Protein AF-A0A9X0A322-F1 (afdb_monomer_lite)

Foldseek 3Di:
DPDPVVVVVVVVVVLLVVLLVVLVVVLVVPDDDDDPVVLVVVLCVLVVLVVDPNSVVVLVVVLVVLCVVDNCRSVSVVSNSVVSVVVCVLVPVPPDLQEWEKEKEWDAADDDPDQTQTAKIKIDGLQDPFIDMFGEFQQVVVVDDPVRVVRVVCCCPPNAVDDHGDDGHHSVCVLVVVQVRVVVVQVVCVVVPVHPDRHQEYEYEYADDSVQVVVVVSPVVHDHNHHYHYDHPVVSPDDQLCVLPVVCPDDNQHSRNRRVSSSVVSND

Structure (mmCIF, N/CA/C/O backbone):
data_AF-A0A9X0A322-F1
#
_entry.id   AF-A0A9X0A322-F1
#
loop_
_atom_site.group_PDB
_atom_site.id
_atom_site.type_symbol
_atom_site.label_atom_id
_atom_site.label_alt_id
_atom_site.label_comp_id
_atom_site.label_asym_id
_atom_site.label_entity_id
_atom_site.label_seq_id
_atom_site.pdbx_PDB_ins_code
_atom_site.Cartn_x
_atom_site.Cartn_y
_atom_site.Cartn_z
_atom_site.occupancy
_atom_site.B_iso_or_equiv
_atom_site.auth_seq_id
_atom_site.auth_comp_id
_atom_site.auth_asym_id
_atom_site.auth_atom_id
_atom_site.pdbx_PDB_model_num
ATOM 1 N N . MET A 1 1 ? -44.682 16.246 -11.065 1.00 41.75 1 MET A N 1
ATOM 2 C CA . MET A 1 1 ? -44.099 15.619 -9.854 1.00 41.75 1 MET A CA 1
ATOM 3 C C . MET A 1 1 ? -42.571 15.735 -9.925 1.00 41.75 1 MET A C 1
ATOM 5 O O . MET A 1 1 ? -42.011 14.979 -10.694 1.00 41.75 1 MET A O 1
ATOM 9 N N . SER A 1 2 ? -41.892 16.688 -9.250 1.00 50.50 2 SER A N 1
ATOM 10 C CA . SER A 1 2 ? -40.399 16.659 -9.128 1.00 50.50 2 SER A CA 1
ATOM 11 C C . SER A 1 2 ? -39.745 17.678 -8.156 1.00 50.50 2 SER A C 1
ATOM 13 O O . SER A 1 2 ? -38.538 17.657 -7.948 1.00 50.50 2 SER A O 1
ATOM 15 N N . THR A 1 3 ? -40.480 18.586 -7.504 1.00 39.56 3 THR A N 1
ATOM 16 C CA . THR A 1 3 ? -39.868 19.614 -6.619 1.00 39.56 3 THR A CA 1
ATOM 17 C C . THR A 1 3 ? -39.919 19.284 -5.122 1.00 39.56 3 THR A C 1
ATOM 19 O O . THR A 1 3 ? -39.072 19.742 -4.360 1.00 39.56 3 THR A O 1
ATOM 22 N N . ARG A 1 4 ? -40.857 18.436 -4.672 1.00 39.88 4 ARG A N 1
ATOM 23 C CA . ARG A 1 4 ? -40.955 18.018 -3.255 1.00 39.88 4 ARG A CA 1
ATOM 24 C C . ARG A 1 4 ? -39.932 16.943 -2.856 1.00 39.88 4 ARG A C 1
ATOM 26 O O . ARG A 1 4 ? -39.448 16.966 -1.728 1.00 39.88 4 ARG A O 1
ATOM 33 N N . GLN A 1 5 ? -39.555 16.046 -3.773 1.00 44.50 5 GLN A N 1
ATOM 34 C CA . GLN A 1 5 ? -38.561 14.991 -3.505 1.00 44.50 5 GLN A CA 1
ATOM 35 C C . GLN A 1 5 ? -37.140 15.557 -3.323 1.00 44.50 5 GLN A C 1
ATOM 37 O O . GLN A 1 5 ? -36.415 15.125 -2.430 1.00 44.50 5 GLN A O 1
ATOM 42 N N . SER A 1 6 ? -36.753 16.583 -4.089 1.00 48.00 6 SER A N 1
ATOM 43 C CA . SER A 1 6 ? -35.424 17.209 -3.992 1.00 48.00 6 SER A CA 1
ATOM 44 C C . SER A 1 6 ? -35.242 18.071 -2.731 1.00 48.00 6 SER A C 1
ATOM 46 O O . SER A 1 6 ? -34.144 18.117 -2.168 1.00 48.00 6 SER A O 1
ATOM 48 N N . ALA A 1 7 ? -36.314 18.695 -2.230 1.00 42.53 7 ALA A N 1
ATOM 49 C CA . ALA A 1 7 ? -36.308 19.448 -0.973 1.00 42.53 7 ALA A CA 1
ATOM 50 C C . ALA A 1 7 ? -36.196 18.535 0.265 1.00 42.53 7 ALA A C 1
ATOM 52 O O . ALA A 1 7 ? -35.428 18.834 1.182 1.00 42.53 7 ALA A O 1
ATOM 53 N N . GLY A 1 8 ? -36.892 17.391 0.267 1.00 41.81 8 GLY A N 1
ATOM 54 C CA . GLY A 1 8 ? -36.815 16.397 1.345 1.00 41.81 8 GLY A CA 1
ATOM 55 C C . GLY A 1 8 ? -35.413 15.804 1.502 1.00 41.81 8 GLY A C 1
ATOM 56 O O . GLY A 1 8 ? -34.874 15.764 2.606 1.00 41.81 8 GLY A O 1
ATOM 57 N N . VAL A 1 9 ? -34.759 15.449 0.389 1.00 48.53 9 VAL A N 1
ATOM 58 C CA . VAL A 1 9 ? -33.381 14.924 0.401 1.00 48.53 9 VAL A CA 1
ATOM 59 C C . VAL A 1 9 ? -32.378 15.971 0.899 1.00 48.53 9 VAL A C 1
ATOM 61 O O . VAL A 1 9 ? -31.463 15.636 1.654 1.00 48.53 9 VAL A O 1
ATOM 64 N N . ARG A 1 10 ? -32.544 17.253 0.533 1.00 49.03 10 ARG A N 1
ATOM 65 C CA . ARG A 1 10 ? -31.696 18.343 1.052 1.00 49.03 10 ARG A CA 1
ATOM 66 C C . ARG A 1 10 ? -31.878 18.547 2.557 1.00 49.03 10 ARG A C 1
ATOM 68 O O . ARG A 1 10 ? -30.871 18.658 3.252 1.00 49.03 10 ARG A O 1
ATOM 75 N N . LYS A 1 11 ? -33.119 18.519 3.057 1.00 54.34 11 LYS A N 1
ATOM 76 C CA . LYS A 1 11 ? -33.434 18.663 4.488 1.00 54.34 11 LYS A CA 1
ATOM 77 C C . LYS A 1 11 ? -32.833 17.527 5.326 1.00 54.34 11 LYS A C 1
ATOM 79 O O . LYS A 1 11 ? -32.147 17.784 6.313 1.00 54.34 11 LYS A O 1
ATOM 84 N N . VAL A 1 12 ? -32.980 16.282 4.868 1.00 59.62 12 VAL A N 1
A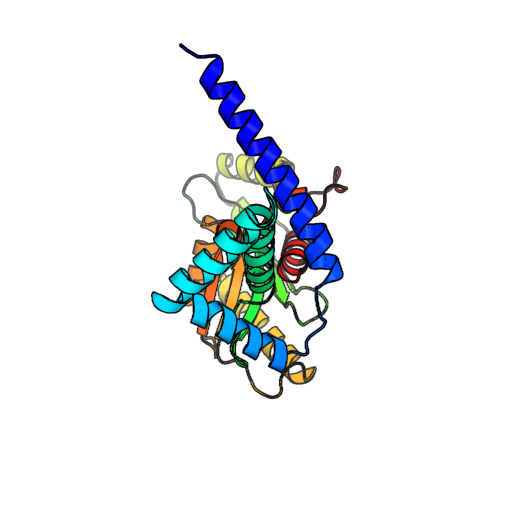TOM 85 C CA . VAL A 1 12 ? -32.385 15.100 5.520 1.00 59.62 12 VAL A CA 1
ATOM 86 C C . VAL A 1 12 ? -30.853 15.176 5.528 1.00 59.62 12 VAL A C 1
ATOM 88 O O . VAL A 1 12 ? -30.216 14.885 6.542 1.00 59.62 12 VAL A O 1
ATOM 91 N N . ARG A 1 13 ? -30.230 15.630 4.429 1.00 56.12 13 ARG A N 1
ATOM 92 C CA . ARG A 1 13 ? -28.769 15.828 4.363 1.00 56.12 13 ARG A CA 1
ATOM 93 C C . ARG A 1 13 ? -28.281 16.923 5.315 1.00 56.12 13 ARG A C 1
ATOM 95 O O . ARG A 1 13 ? -27.246 16.737 5.958 1.00 56.12 13 ARG A O 1
ATOM 102 N N . SER A 1 14 ? -29.001 18.042 5.430 1.00 62.78 14 SER A N 1
ATOM 103 C CA . SER A 1 14 ? -28.652 19.112 6.374 1.00 62.78 14 SER A CA 1
ATOM 104 C C . SER A 1 14 ? -28.819 18.686 7.831 1.00 62.78 14 SER A C 1
ATOM 106 O O . SER A 1 14 ? -27.946 18.985 8.643 1.00 62.78 14 SER A O 1
ATOM 108 N N . GLU A 1 15 ? -29.872 17.927 8.151 1.00 68.00 15 GLU A N 1
ATOM 109 C CA . GLU A 1 15 ? -30.095 17.384 9.496 1.00 68.00 15 GLU A CA 1
ATOM 110 C C . GLU A 1 15 ? -28.995 16.388 9.880 1.00 68.00 15 GLU A C 1
ATOM 112 O O . GLU A 1 15 ? -28.405 16.500 10.953 1.00 68.00 15 GLU A O 1
ATOM 117 N N . ARG A 1 16 ? -28.613 15.477 8.975 1.00 67.88 16 ARG A N 1
ATOM 118 C CA . ARG A 1 16 ? -27.500 14.544 9.217 1.00 67.88 16 ARG A CA 1
ATOM 119 C C . ARG A 1 16 ? -26.178 15.276 9.469 1.00 67.88 16 ARG A C 1
ATOM 121 O O . ARG A 1 16 ? -25.441 14.925 10.387 1.00 67.88 16 ARG A O 1
ATOM 128 N N . LYS A 1 17 ? -25.881 16.322 8.687 1.00 70.69 17 LYS A N 1
ATOM 129 C CA . LYS A 1 17 ? -24.676 17.150 8.877 1.00 70.69 17 LYS A CA 1
ATOM 130 C C . LYS A 1 17 ? -24.699 17.887 10.221 1.00 70.69 17 LYS A C 1
ATOM 132 O O . LYS A 1 17 ? -23.655 18.004 10.861 1.00 70.69 17 LYS A O 1
ATOM 137 N N . TYR A 1 18 ? -25.870 18.359 10.648 1.00 77.19 18 TYR A N 1
ATOM 138 C CA . TYR A 1 18 ? -26.063 19.002 11.945 1.00 77.19 18 TYR A CA 1
ATOM 139 C C . TYR A 1 18 ? -25.769 18.037 13.100 1.00 77.19 18 TYR A C 1
ATOM 141 O O . TYR A 1 18 ? -24.892 18.330 13.914 1.00 77.19 18 TYR A O 1
ATOM 149 N N . TYR A 1 19 ? -26.402 16.861 13.131 1.00 75.94 19 TYR A N 1
ATOM 150 C CA . TYR A 1 19 ? -26.181 15.889 14.208 1.00 75.94 19 TYR A CA 1
ATOM 151 C C . TYR A 1 19 ? -24.749 15.361 14.235 1.00 75.94 19 TYR A C 1
ATOM 153 O O . TYR A 1 19 ? -24.166 15.286 15.310 1.00 75.94 19 TYR A O 1
ATOM 161 N N . LYS A 1 20 ? -24.121 15.134 13.073 1.00 75.00 20 LYS A N 1
ATOM 162 C CA . LYS A 1 20 ? -22.698 14.769 13.003 1.00 75.00 20 LYS A CA 1
ATOM 163 C C . LYS A 1 20 ? -21.790 15.852 13.603 1.00 75.00 20 LYS A C 1
ATOM 165 O O . LYS A 1 20 ? -20.824 15.543 14.293 1.00 75.00 20 LYS A O 1
ATOM 170 N N . LYS A 1 21 ? -22.091 17.138 13.380 1.00 77.19 21 LYS A N 1
ATOM 171 C CA . LYS A 1 21 ? -21.325 18.251 13.970 1.00 77.19 21 LYS A CA 1
ATOM 172 C C . LYS A 1 21 ? -21.483 18.308 15.493 1.00 77.19 21 LYS A C 1
ATOM 174 O O . LYS A 1 21 ? -20.502 18.542 16.194 1.00 77.19 21 LYS A O 1
ATOM 179 N N . ILE A 1 22 ? -22.703 18.116 15.994 1.00 79.81 22 ILE A N 1
ATOM 180 C CA . ILE A 1 22 ? -22.986 18.124 17.435 1.00 79.81 22 ILE A CA 1
ATOM 181 C C . ILE A 1 22 ? -22.364 16.900 18.116 1.00 79.81 22 ILE A C 1
ATOM 183 O O . ILE A 1 22 ? -21.684 17.071 19.124 1.00 79.81 22 ILE A O 1
ATOM 187 N N . ALA A 1 23 ? -22.505 15.710 17.528 1.00 79.56 23 ALA A N 1
ATOM 188 C CA . ALA A 1 23 ? -21.884 14.474 17.998 1.00 79.56 23 ALA A CA 1
ATOM 189 C C . ALA A 1 23 ? -20.367 14.629 18.147 1.00 79.56 23 ALA A C 1
ATOM 191 O O . ALA A 1 23 ? -19.846 14.375 19.223 1.00 79.56 23 ALA A O 1
ATOM 192 N N . ARG A 1 24 ? -19.677 15.193 17.144 1.00 76.31 24 ARG A N 1
ATOM 193 C CA . ARG A 1 24 ? -18.232 15.467 17.228 1.00 76.31 24 ARG A CA 1
ATOM 194 C C . ARG A 1 24 ? -17.861 16.355 18.418 1.00 76.31 24 ARG A C 1
ATOM 196 O O . ARG A 1 24 ? -16.863 16.106 19.076 1.00 76.31 24 ARG A O 1
ATOM 203 N N . LYS A 1 25 ? -18.657 17.390 18.707 1.00 78.12 25 LYS A N 1
ATOM 204 C CA . LYS A 1 25 ? -18.410 18.283 19.852 1.00 78.12 25 LYS A CA 1
ATOM 205 C C . LYS A 1 25 ? -18.576 17.559 21.191 1.00 78.12 25 LYS A C 1
ATOM 207 O O . LYS A 1 25 ? -17.868 17.894 22.134 1.00 78.12 25 LYS A O 1
ATOM 212 N N . TYR A 1 26 ? -19.533 16.637 21.291 1.00 75.06 26 TYR A N 1
ATOM 213 C CA . TYR A 1 26 ? -19.704 15.812 22.488 1.00 75.06 26 TYR A CA 1
ATOM 214 C C . TYR A 1 26 ? -18.577 14.798 22.614 1.00 75.06 26 TYR A C 1
ATOM 216 O O . TYR A 1 26 ? -17.921 14.777 23.645 1.00 75.06 26 TYR A O 1
ATOM 224 N N . TRP A 1 27 ? -18.296 14.074 21.536 1.00 74.94 27 TRP A N 1
ATOM 225 C CA . TRP A 1 27 ? -17.231 13.087 21.464 1.00 74.94 27 TRP A CA 1
ATOM 226 C C . TRP A 1 27 ? -15.869 13.672 21.865 1.00 74.94 27 TRP A C 1
ATOM 228 O O . TRP A 1 27 ? -15.217 13.152 22.756 1.00 74.94 27 TRP A O 1
ATOM 238 N N . GLU A 1 28 ? -15.483 14.838 21.339 1.00 71.31 28 GLU A N 1
ATOM 239 C CA . GLU A 1 28 ? -14.242 15.530 21.733 1.00 71.31 28 GLU A CA 1
ATOM 240 C C . GLU A 1 28 ? -14.166 15.897 23.224 1.00 71.31 28 GLU A C 1
ATOM 242 O O . GLU A 1 28 ? -13.076 16.008 23.780 1.00 71.31 28 GLU A O 1
ATOM 247 N N . LYS A 1 29 ? -15.313 16.105 23.879 1.00 74.50 29 LYS A N 1
ATOM 248 C CA . LYS A 1 29 ? -15.381 16.427 25.311 1.00 74.50 29 LYS A CA 1
ATOM 249 C C . LYS A 1 29 ? -15.387 15.194 26.203 1.00 74.50 29 LYS A C 1
ATOM 251 O O . LYS A 1 29 ? -15.000 15.304 27.360 1.00 74.50 29 LYS A O 1
ATOM 256 N N . THR A 1 30 ? -15.907 14.079 25.701 1.00 68.25 30 THR A N 1
ATOM 257 C CA . THR A 1 30 ? -16.095 12.844 26.467 1.00 68.25 30 THR A CA 1
ATOM 258 C C . THR A 1 30 ? -15.065 11.781 26.129 1.00 68.25 30 THR A C 1
ATOM 260 O O . THR A 1 30 ? -14.996 10.788 26.844 1.00 68.25 30 THR A O 1
ATOM 263 N N . LYS A 1 31 ? -14.264 11.969 25.072 1.00 67.44 31 LYS A N 1
ATOM 264 C CA . LYS A 1 31 ? -13.185 11.049 24.728 1.00 67.44 31 LYS A CA 1
ATOM 265 C C . LYS A 1 31 ? -12.195 10.979 25.882 1.00 67.44 31 LYS A C 1
ATOM 267 O O . LYS A 1 31 ? -11.706 11.993 26.383 1.00 67.44 31 LYS A O 1
ATOM 272 N N . ILE A 1 32 ? -11.909 9.758 26.286 1.00 66.94 32 ILE A N 1
ATOM 273 C CA . ILE A 1 32 ? -10.960 9.432 27.340 1.00 66.94 32 ILE A CA 1
ATOM 274 C C . ILE A 1 32 ? -9.716 8.873 26.661 1.00 66.94 32 ILE A C 1
ATOM 276 O O . ILE A 1 32 ? -9.816 8.146 25.674 1.00 66.94 32 ILE A O 1
ATOM 280 N N . ARG A 1 33 ? -8.534 9.240 27.158 1.00 64.00 33 ARG A N 1
ATOM 281 C CA . ARG A 1 33 ? -7.290 8.604 26.716 1.00 64.00 33 ARG A CA 1
ATOM 282 C C . ARG A 1 33 ? -7.158 7.287 27.464 1.00 64.00 33 ARG A C 1
ATOM 284 O O . ARG A 1 33 ? -6.957 7.306 28.673 1.00 64.00 33 ARG A O 1
ATOM 291 N N . LEU A 1 34 ? -7.295 6.188 26.739 1.00 65.38 34 LEU A N 1
ATOM 292 C CA . LEU A 1 34 ? -7.095 4.839 27.250 1.00 65.38 34 LEU A CA 1
ATOM 293 C C . LEU A 1 34 ? -5.704 4.350 26.858 1.00 65.38 34 LEU A C 1
ATOM 295 O O . LEU A 1 34 ? -5.178 4.741 25.811 1.00 65.38 34 LEU A O 1
ATOM 299 N N . ASN A 1 35 ? -5.105 3.502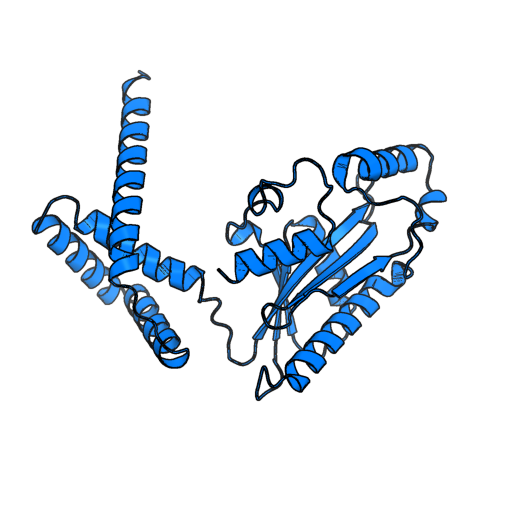 27.692 1.00 65.38 35 ASN A N 1
ATOM 300 C CA . ASN A 1 35 ? -3.929 2.750 27.265 1.00 65.38 35 ASN A CA 1
ATOM 301 C C . ASN A 1 35 ? -4.332 1.620 26.297 1.00 65.38 35 ASN A C 1
ATOM 303 O O . ASN A 1 35 ? -5.513 1.334 26.100 1.00 65.38 35 ASN A O 1
ATOM 307 N N . GLU A 1 36 ? -3.346 0.973 25.674 1.00 57.09 36 GLU A N 1
ATOM 308 C CA . GLU A 1 36 ? -3.587 -0.041 24.640 1.00 57.09 36 GLU A CA 1
ATOM 309 C C . GLU A 1 36 ? -4.471 -1.201 25.130 1.00 57.09 36 GLU A C 1
ATOM 311 O O . GLU A 1 36 ? -5.385 -1.621 24.420 1.00 57.09 36 GLU A O 1
ATOM 316 N N . LYS A 1 37 ? -4.258 -1.668 26.365 1.00 65.19 37 LYS A N 1
ATOM 317 C CA . LYS A 1 37 ? -5.028 -2.767 26.959 1.00 65.19 37 LYS A CA 1
ATOM 318 C C . LYS A 1 37 ? -6.483 -2.367 27.218 1.00 65.19 37 LYS A C 1
ATOM 320 O O . LYS A 1 37 ? -7.398 -3.084 26.828 1.00 65.19 37 LYS A O 1
ATOM 325 N N . GLU A 1 38 ? -6.701 -1.206 27.826 1.00 67.25 38 GLU A N 1
ATOM 326 C CA . GLU A 1 38 ? -8.043 -0.675 28.105 1.00 67.25 38 GLU A CA 1
ATOM 327 C C . GLU A 1 38 ? -8.827 -0.406 26.815 1.00 67.25 38 GLU A C 1
ATOM 329 O O . GLU A 1 38 ? -10.031 -0.652 26.743 1.00 67.25 38 GLU A O 1
ATOM 334 N N . ASN A 1 39 ? -8.142 0.054 25.766 1.00 69.25 39 ASN A N 1
ATOM 335 C CA . ASN A 1 39 ? -8.755 0.294 24.466 1.00 69.25 39 ASN A CA 1
ATOM 336 C C . ASN A 1 39 ? -9.167 -1.016 23.764 1.00 69.25 39 ASN A C 1
ATOM 338 O O . ASN A 1 39 ? -10.222 -1.077 23.126 1.00 69.25 39 ASN A O 1
ATOM 342 N N . GLN A 1 40 ? -8.364 -2.079 23.902 1.00 63.72 40 GLN A N 1
ATOM 343 C CA . GLN A 1 40 ? -8.703 -3.422 23.412 1.00 63.72 40 GLN A CA 1
ATOM 344 C C . GLN A 1 40 ? -9.909 -4.011 24.154 1.00 63.72 40 GLN A C 1
ATOM 346 O O . GLN A 1 40 ? -10.811 -4.561 23.521 1.00 63.72 40 GLN A O 1
ATOM 351 N N . GLU A 1 41 ? -9.961 -3.866 25.479 1.00 71.88 41 GLU A N 1
ATOM 352 C CA . GLU A 1 41 ? -11.098 -4.313 26.291 1.00 71.88 41 GLU A CA 1
ATOM 353 C C . GLU A 1 41 ? -12.384 -3.568 25.910 1.00 71.88 41 GLU A C 1
ATOM 355 O O . GLU A 1 41 ? -13.403 -4.204 25.634 1.00 71.88 41 GLU A O 1
ATOM 360 N N . LEU A 1 42 ? -12.326 -2.237 25.784 1.00 73.19 42 LEU A N 1
ATOM 361 C CA . LEU A 1 42 ? -13.465 -1.427 25.347 1.00 73.19 42 LEU A CA 1
ATOM 362 C C . LEU A 1 42 ? -13.957 -1.835 23.949 1.00 73.19 42 LEU A C 1
ATOM 364 O O . LEU A 1 42 ? -15.156 -1.990 23.728 1.00 73.19 42 LEU A O 1
ATOM 368 N N . SER A 1 43 ? -13.029 -2.083 23.025 1.00 70.12 43 SER A N 1
ATOM 369 C CA . SER A 1 43 ? -13.320 -2.553 21.667 1.00 70.12 43 SER A CA 1
ATOM 370 C C . SER A 1 43 ? -14.070 -3.887 21.635 1.00 70.12 43 SER A C 1
ATOM 372 O O . SER A 1 43 ? -15.026 -4.054 20.874 1.00 70.12 43 SER A O 1
ATOM 374 N N . MET A 1 44 ? -13.652 -4.853 22.458 1.00 74.50 44 MET A N 1
ATOM 375 C CA . MET A 1 44 ? -14.341 -6.143 22.562 1.00 74.50 44 MET A CA 1
ATOM 376 C C . MET A 1 44 ? -15.751 -5.982 23.130 1.00 74.50 44 MET A C 1
ATOM 378 O O . MET A 1 44 ? -16.672 -6.650 22.663 1.00 74.50 44 MET A O 1
ATOM 382 N N . LEU A 1 45 ? -15.930 -5.080 24.098 1.00 78.25 45 LEU A N 1
ATOM 383 C CA . LEU A 1 45 ? -17.233 -4.805 24.697 1.00 78.25 45 LEU A CA 1
ATOM 384 C C . LEU A 1 45 ? -18.206 -4.194 23.683 1.00 78.25 45 LEU A C 1
ATOM 386 O O . LEU A 1 45 ? -19.328 -4.685 23.569 1.00 78.25 45 LEU A O 1
ATOM 390 N N . VAL A 1 46 ? -17.784 -3.19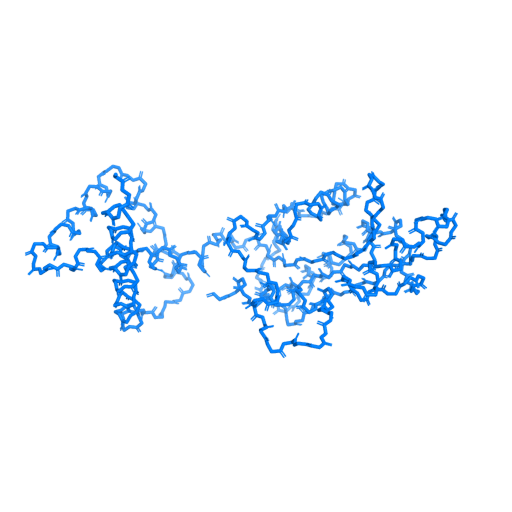2 22.903 1.00 81.19 46 VAL A N 1
ATOM 391 C CA . VAL A 1 46 ? -18.662 -2.570 21.894 1.00 81.19 46 VAL A CA 1
ATOM 392 C C . VAL A 1 46 ? -19.083 -3.579 20.822 1.00 81.19 46 VAL A C 1
ATOM 394 O O . VAL A 1 46 ? -20.274 -3.712 20.531 1.00 81.19 46 VAL A O 1
ATOM 397 N N . ARG A 1 47 ? -18.139 -4.375 20.300 1.00 77.81 47 ARG A N 1
ATOM 398 C CA . ARG A 1 47 ? -18.458 -5.453 19.348 1.00 77.81 47 ARG A CA 1
ATOM 399 C C . ARG A 1 47 ? -19.365 -6.520 19.958 1.00 77.81 47 ARG A C 1
ATOM 401 O O . ARG A 1 47 ? -20.268 -7.009 19.284 1.00 77.81 47 ARG A O 1
ATOM 408 N N . GLY A 1 48 ? -19.137 -6.885 21.220 1.00 80.88 48 GLY A N 1
ATOM 409 C CA . GLY A 1 48 ? -19.944 -7.871 21.939 1.00 80.88 48 GLY A CA 1
ATOM 410 C C . GLY A 1 48 ? -21.405 -7.444 22.089 1.00 80.88 48 GLY A C 1
ATOM 411 O O . GLY A 1 48 ? -22.304 -8.271 21.928 1.00 80.88 48 GLY A O 1
ATOM 412 N N . ILE A 1 49 ? -21.650 -6.149 22.314 1.00 83.31 49 ILE A N 1
ATOM 413 C CA . ILE A 1 49 ? -23.003 -5.583 22.372 1.00 83.31 49 ILE A CA 1
ATOM 414 C C . ILE A 1 49 ? -23.707 -5.766 21.023 1.00 83.31 49 ILE A C 1
ATOM 416 O O . ILE A 1 49 ? -24.816 -6.292 20.974 1.00 83.31 49 ILE A O 1
ATOM 420 N N . GLU A 1 50 ? -23.064 -5.415 19.911 1.00 80.50 50 GLU A N 1
ATOM 421 C CA . GLU A 1 50 ? -23.713 -5.509 18.597 1.00 80.50 50 GLU A CA 1
ATOM 422 C C . GLU A 1 50 ? -23.792 -6.924 18.026 1.00 80.50 50 GLU A C 1
ATOM 424 O O . GLU A 1 50 ? -24.626 -7.178 17.156 1.00 80.50 50 GLU A O 1
ATOM 429 N N . ALA A 1 51 ? -22.963 -7.856 18.500 1.00 81.69 51 ALA A N 1
ATOM 430 C CA . ALA A 1 51 ? -22.969 -9.243 18.042 1.00 81.69 51 ALA A CA 1
ATOM 431 C C . ALA A 1 51 ? -24.218 -10.019 18.494 1.00 81.69 51 ALA A C 1
ATOM 433 O O . ALA A 1 51 ? -24.586 -11.008 17.858 1.00 81.69 51 ALA A O 1
ATOM 434 N N . THR A 1 52 ? -24.893 -9.568 19.553 1.00 86.88 52 THR A N 1
ATOM 435 C CA . THR A 1 52 ? -26.056 -10.252 20.135 1.00 86.88 52 THR A CA 1
ATOM 436 C C . THR A 1 52 ? -27.360 -9.523 19.812 1.00 86.88 52 THR A C 1
ATOM 438 O O . THR A 1 52 ? -27.398 -8.295 19.767 1.00 86.88 52 THR A O 1
ATOM 441 N N . ASP A 1 53 ? -28.449 -10.270 19.602 1.00 89.75 53 ASP A N 1
ATOM 442 C CA . ASP A 1 53 ? -29.788 -9.681 19.432 1.00 89.75 53 ASP A CA 1
ATOM 443 C C . ASP A 1 53 ? -30.177 -8.839 20.651 1.00 89.75 53 ASP A C 1
ATOM 445 O O . ASP A 1 53 ? -30.582 -7.688 20.507 1.00 89.75 53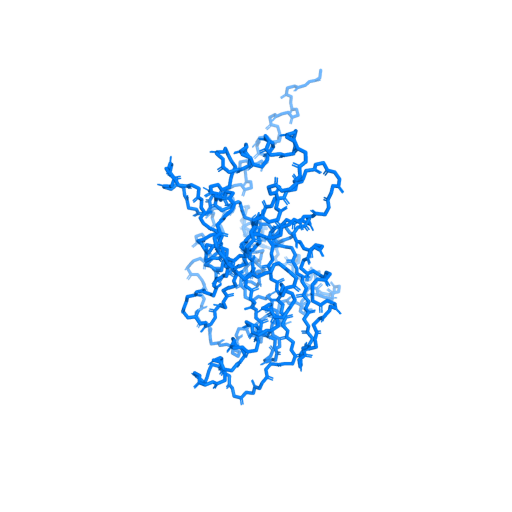 ASP A O 1
ATOM 449 N N . GLN A 1 54 ? -29.935 -9.373 21.851 1.00 91.50 54 GLN A N 1
ATOM 450 C CA . GLN A 1 54 ? -30.197 -8.682 23.110 1.00 91.50 54 GLN A CA 1
ATOM 451 C C . GLN A 1 54 ? -29.425 -7.359 23.218 1.00 91.50 54 GLN A C 1
ATOM 453 O O . GLN A 1 54 ? -30.001 -6.342 23.591 1.00 91.50 54 GLN A O 1
ATOM 458 N N . GLY A 1 55 ? -28.133 -7.339 22.878 1.00 86.75 55 GLY A N 1
ATOM 459 C CA . GLY A 1 55 ? -27.339 -6.115 22.947 1.00 86.75 55 GLY A CA 1
ATOM 460 C C . GLY A 1 55 ? -27.774 -5.064 21.922 1.00 86.75 55 GLY A C 1
ATOM 461 O O . GLY A 1 55 ? -27.817 -3.881 22.257 1.00 86.75 55 GLY A O 1
ATOM 462 N N . ARG A 1 56 ? -28.197 -5.472 20.716 1.00 89.69 56 ARG A N 1
ATOM 463 C CA . ARG A 1 56 ? -28.793 -4.553 19.727 1.00 89.69 56 ARG A CA 1
ATOM 464 C C . ARG A 1 56 ? -30.122 -3.967 20.201 1.00 89.69 56 ARG A C 1
ATOM 466 O O . ARG A 1 56 ? -30.360 -2.777 20.002 1.00 89.69 56 ARG A O 1
ATOM 473 N N . GLU A 1 57 ? -30.971 -4.776 20.829 1.00 92.25 57 GLU A N 1
ATOM 474 C CA . GLU A 1 57 ? -32.249 -4.318 21.382 1.00 92.25 57 GLU A CA 1
ATOM 475 C C . GLU A 1 57 ? -32.055 -3.325 22.532 1.00 92.25 57 GLU A C 1
ATOM 477 O O . GLU A 1 57 ? -32.678 -2.264 22.537 1.00 92.25 57 GLU A O 1
ATOM 482 N N . GLU A 1 58 ? -31.169 -3.629 23.482 1.00 91.31 58 GLU A N 1
ATOM 483 C CA . GLU A 1 58 ? -30.854 -2.724 24.593 1.00 91.31 58 GLU A CA 1
ATOM 484 C C . GLU A 1 58 ? -30.232 -1.413 24.096 1.00 91.31 58 GLU A C 1
ATOM 486 O O . GLU A 1 58 ? -30.599 -0.328 24.552 1.00 91.31 58 GLU A O 1
ATOM 491 N N . LEU A 1 59 ? -29.352 -1.482 23.097 1.00 90.69 59 LEU A N 1
ATOM 492 C CA . LEU A 1 59 ? -28.763 -0.295 22.489 1.00 90.69 59 LEU A CA 1
ATOM 493 C C . LEU A 1 59 ? -29.821 0.591 21.805 1.00 90.69 59 LEU A C 1
ATOM 495 O O . LEU A 1 59 ? -29.798 1.816 21.954 1.00 90.69 59 LEU A O 1
ATOM 499 N N . GLU A 1 60 ? -30.784 -0.002 21.093 1.00 92.06 60 GLU A N 1
ATOM 500 C CA . GLU A 1 60 ? -31.876 0.763 20.482 1.00 92.06 60 GLU A CA 1
ATOM 501 C C . GLU A 1 60 ? -32.785 1.397 21.545 1.00 92.06 60 GLU A C 1
ATOM 503 O O . GLU A 1 60 ? -33.134 2.573 21.406 1.00 92.06 60 GLU A O 1
ATOM 508 N N . LYS A 1 61 ? -33.078 0.698 22.654 1.00 93.69 61 LYS A N 1
ATOM 509 C CA . LYS A 1 61 ? -33.815 1.276 23.795 1.00 93.69 61 LYS A CA 1
ATOM 510 C C . LYS A 1 61 ? -33.117 2.516 24.347 1.00 93.69 61 LYS A C 1
ATOM 512 O O . LYS A 1 61 ? -33.770 3.542 24.528 1.00 93.69 61 LYS A O 1
ATOM 517 N N . VAL A 1 62 ? -31.795 2.474 24.528 1.00 92.00 62 VAL A N 1
ATOM 518 C CA . VAL A 1 62 ? -31.005 3.633 24.986 1.00 92.00 62 VAL A CA 1
ATOM 519 C C . VAL A 1 62 ? -31.155 4.822 24.031 1.00 92.00 62 VAL A C 1
ATOM 521 O O . VAL A 1 62 ? -31.329 5.967 24.466 1.00 92.00 62 VAL A O 1
ATOM 524 N N . PHE A 1 63 ? -31.130 4.586 22.716 1.00 92.12 63 PHE A N 1
ATOM 525 C CA . PHE A 1 63 ? -31.331 5.657 21.740 1.00 92.12 63 PHE A CA 1
ATOM 526 C C . PHE A 1 63 ? -32.754 6.222 21.766 1.00 92.12 63 PHE A C 1
ATOM 528 O O . PHE A 1 63 ? -32.931 7.440 21.655 1.00 92.12 63 PHE A O 1
ATOM 535 N N . GLU A 1 64 ? -33.762 5.367 21.918 1.00 92.25 64 GLU A N 1
ATOM 536 C CA . GLU A 1 64 ? -35.157 5.786 22.037 1.00 92.25 64 GLU A CA 1
ATOM 537 C C . GLU A 1 64 ? -35.417 6.580 23.319 1.00 92.25 64 GLU A C 1
ATOM 539 O O . GLU A 1 64 ? -36.094 7.608 23.278 1.00 92.25 64 GLU A O 1
ATOM 544 N N . GLU A 1 65 ? -34.867 6.150 24.453 1.00 92.38 65 GLU A N 1
ATOM 545 C CA . GLU A 1 65 ? -34.951 6.864 25.729 1.00 92.38 65 GLU A CA 1
ATOM 546 C C . GLU A 1 65 ? -34.291 8.241 25.642 1.00 92.38 65 GLU A C 1
ATOM 548 O O . GLU A 1 65 ? -34.872 9.251 26.054 1.00 92.38 65 GLU A O 1
ATOM 553 N N . ALA A 1 66 ? -33.110 8.315 25.022 1.00 88.56 66 ALA A N 1
ATOM 554 C CA . ALA A 1 66 ? -32.441 9.581 24.769 1.00 88.56 66 ALA A CA 1
ATOM 555 C C . ALA A 1 66 ? -33.312 10.511 23.909 1.00 88.56 66 ALA A C 1
ATOM 557 O O . ALA A 1 66 ? -33.441 11.694 24.239 1.00 88.56 66 ALA A O 1
ATOM 558 N N . GLU A 1 67 ? -33.952 9.994 22.855 1.00 92.94 67 GLU A N 1
ATOM 559 C CA . GLU A 1 67 ? -34.858 10.763 21.995 1.00 92.94 67 GLU A CA 1
ATOM 560 C C . GLU A 1 67 ? -36.116 11.236 22.742 1.00 92.94 67 GLU A C 1
ATOM 562 O O . GLU A 1 67 ? -36.501 12.399 22.598 1.00 92.94 67 GLU A O 1
ATOM 567 N N . LYS A 1 68 ? -36.702 10.382 23.594 1.00 90.50 68 LYS A N 1
ATOM 568 C CA . LYS A 1 68 ? -37.837 10.724 24.472 1.00 90.50 68 LYS A CA 1
ATOM 569 C C . LYS A 1 68 ? -37.469 11.817 25.478 1.00 90.50 68 LYS A C 1
ATOM 571 O O . LYS A 1 68 ? -38.292 12.684 25.756 1.00 90.50 68 LYS A O 1
ATOM 576 N N . SER A 1 69 ? -36.230 11.827 25.983 1.00 89.25 69 SER A N 1
ATOM 577 C CA . SER A 1 69 ? -35.770 12.852 26.933 1.00 89.25 69 SER A CA 1
ATOM 578 C C . SER A 1 69 ? -35.691 14.251 26.311 1.00 89.25 69 SER A C 1
ATOM 580 O O . SER A 1 69 ? -36.005 15.251 26.957 1.00 89.25 69 SER A O 1
ATOM 582 N N . LYS A 1 70 ? -35.225 14.342 25.059 1.00 86.62 70 LYS A N 1
ATOM 583 C CA . LYS A 1 70 ? -35.147 15.583 24.285 1.00 86.62 70 LYS A CA 1
ATOM 584 C C . LYS A 1 70 ? -34.975 15.248 22.810 1.00 86.62 70 LYS A C 1
ATOM 586 O O . LYS A 1 70 ? -34.011 14.577 22.436 1.00 86.62 70 LYS A O 1
ATOM 591 N N . SER A 1 71 ? -35.833 15.829 21.975 1.00 87.94 71 SER A N 1
ATOM 592 C CA . SER A 1 71 ? -35.758 15.641 20.525 1.00 87.94 71 SER A CA 1
ATOM 593 C C . SER A 1 71 ? -34.350 15.909 19.975 1.00 87.94 71 SER A C 1
ATOM 595 O O . SER A 1 71 ? -33.708 16.918 20.289 1.00 87.94 71 SER A O 1
ATOM 597 N N . GLY A 1 72 ? -33.870 14.981 19.150 1.00 82.69 72 GLY A N 1
ATOM 598 C CA . GLY A 1 72 ? -32.563 14.999 18.510 1.00 82.69 72 GLY A CA 1
ATOM 599 C C . GLY A 1 72 ? -31.426 14.388 19.333 1.00 82.69 72 GLY A C 1
ATOM 600 O O . GLY A 1 72 ? -30.328 14.223 18.791 1.00 82.69 72 GLY A O 1
ATOM 601 N N . ARG A 1 73 ? -31.632 14.045 20.612 1.00 85.31 73 ARG A N 1
ATOM 602 C CA . ARG A 1 73 ? -30.588 13.405 21.430 1.00 85.31 73 ARG A CA 1
ATOM 603 C C . ARG A 1 73 ? -30.333 11.962 21.032 1.00 85.31 73 ARG A C 1
ATOM 605 O O . ARG A 1 73 ? -29.165 11.608 20.938 1.00 85.31 73 ARG A O 1
ATOM 612 N N . GLY A 1 74 ? -31.363 11.172 20.732 1.00 86.88 74 GLY A N 1
ATOM 613 C CA . GLY A 1 74 ? -31.181 9.798 20.261 1.00 86.88 74 GLY A CA 1
ATOM 614 C C . GLY A 1 74 ? -30.413 9.772 18.944 1.00 86.88 74 GLY A C 1
ATOM 615 O O . GLY A 1 74 ? -29.452 9.027 18.788 1.00 86.88 74 GLY A O 1
ATOM 616 N N . ARG A 1 75 ? -30.737 10.695 18.027 1.00 85.56 75 ARG A N 1
ATOM 617 C CA . ARG A 1 75 ? -29.979 10.875 16.772 1.00 85.56 75 ARG A CA 1
ATOM 618 C C . ARG A 1 75 ? -28.529 11.301 17.002 1.00 85.56 75 ARG A C 1
ATOM 620 O O . ARG A 1 75 ? -27.640 10.832 16.301 1.00 85.56 75 ARG A O 1
ATOM 627 N N . THR A 1 76 ? -28.290 12.193 17.963 1.00 83.12 76 THR A N 1
ATOM 628 C CA . THR A 1 76 ? -26.929 12.616 18.330 1.00 83.12 76 THR A CA 1
ATOM 629 C C . THR A 1 76 ? -26.151 11.448 18.927 1.00 83.12 76 THR A C 1
ATOM 631 O O . THR A 1 76 ? -25.020 11.219 18.519 1.00 83.12 76 THR A O 1
ATOM 634 N N . LEU A 1 77 ? -26.763 10.689 19.837 1.00 84.38 77 LEU A N 1
ATOM 635 C CA . LEU A 1 77 ? -26.151 9.550 20.511 1.00 84.38 77 LEU A CA 1
ATOM 636 C C . LEU A 1 77 ? -25.845 8.412 19.531 1.00 84.38 77 LEU A C 1
ATOM 638 O O . LEU A 1 77 ? -24.751 7.872 19.580 1.00 84.38 77 LEU A O 1
ATOM 642 N N . LYS A 1 78 ? -26.729 8.144 18.559 1.00 88.00 78 LYS A N 1
ATOM 643 C CA . LYS A 1 78 ? -26.452 7.233 17.433 1.00 88.00 78 LYS A CA 1
ATOM 644 C C . LYS A 1 78 ? -25.223 7.652 16.627 1.00 88.00 78 LYS A C 1
ATOM 646 O O . LYS A 1 78 ? -24.463 6.805 16.177 1.00 88.00 78 LYS A O 1
ATOM 651 N N . GLU A 1 79 ? -25.027 8.950 16.399 1.00 82.62 79 GLU A N 1
ATOM 652 C CA . GLU A 1 79 ? -23.842 9.437 15.682 1.00 82.62 79 GLU A CA 1
ATOM 653 C C . GLU A 1 79 ? -22.585 9.450 16.566 1.00 82.62 79 GLU A C 1
ATOM 655 O O . GLU A 1 79 ? -21.504 9.264 16.024 1.00 82.62 79 GLU A O 1
ATOM 660 N N . VAL A 1 80 ? -22.704 9.626 17.890 1.00 79.50 80 VAL A N 1
ATOM 661 C CA . VAL A 1 80 ? -21.586 9.448 18.839 1.00 79.50 80 VAL A CA 1
ATOM 662 C C . VAL A 1 80 ? -21.177 7.978 18.906 1.00 79.50 80 VAL A C 1
ATOM 664 O O . VAL A 1 80 ? -20.006 7.697 18.712 1.00 79.50 80 VAL A O 1
ATOM 667 N N . TRP A 1 81 ? -22.131 7.053 19.036 1.00 83.50 81 TRP A N 1
ATOM 668 C CA . TRP A 1 81 ? -21.885 5.609 18.988 1.00 83.50 81 TRP A CA 1
ATOM 669 C C . TRP A 1 81 ? -21.159 5.212 17.703 1.00 83.50 81 TRP A C 1
ATOM 671 O O . TRP A 1 81 ? -20.101 4.607 17.753 1.00 83.50 81 TRP A O 1
ATOM 681 N N . LYS A 1 82 ? -21.632 5.679 16.538 1.00 80.81 82 LYS A N 1
ATOM 682 C CA . LYS A 1 82 ? -20.916 5.477 15.267 1.00 80.81 82 LYS A CA 1
ATOM 683 C C . LYS A 1 82 ? -19.531 6.115 15.236 1.00 80.81 82 LYS A C 1
ATOM 685 O O . LYS A 1 82 ? -18.696 5.668 14.468 1.00 80.81 82 LYS A O 1
ATOM 690 N N . MET A 1 83 ? -19.295 7.203 15.969 1.00 72.75 83 MET A N 1
ATOM 691 C CA . MET A 1 83 ? -17.965 7.806 16.078 1.00 72.75 83 MET A CA 1
ATOM 692 C C . MET A 1 83 ? -17.059 7.006 17.001 1.00 72.75 83 MET A C 1
ATOM 694 O O . MET A 1 83 ? -15.881 6.908 16.690 1.00 72.75 83 MET A O 1
ATOM 698 N N . ASP A 1 84 ? -17.579 6.412 18.070 1.00 71.31 84 ASP A N 1
ATOM 699 C CA . ASP A 1 84 ? -16.837 5.451 18.885 1.00 71.31 84 ASP A CA 1
ATOM 700 C C . ASP A 1 84 ? -16.505 4.215 18.041 1.00 71.31 84 ASP A C 1
ATOM 702 O O . ASP A 1 84 ? -15.343 3.843 17.973 1.00 71.31 84 ASP A O 1
ATOM 706 N N . GLN A 1 85 ? -17.436 3.746 17.203 1.00 69.75 85 GLN A N 1
ATOM 707 C CA . GLN A 1 85 ? -17.207 2.709 16.184 1.00 69.75 85 GLN A CA 1
ATOM 708 C C . GLN A 1 85 ? -16.313 3.124 15.002 1.00 69.75 85 GLN A C 1
ATOM 710 O O . GLN A 1 85 ? -15.767 2.295 14.283 1.00 69.75 85 GLN A O 1
ATOM 715 N N . MET A 1 86 ? -16.190 4.416 14.711 1.00 59.72 86 MET A N 1
ATOM 716 C CA . MET A 1 86 ? -15.284 4.914 13.668 1.00 59.72 86 MET A CA 1
ATOM 717 C C . MET A 1 86 ? -13.917 5.273 14.244 1.00 59.72 86 MET A C 1
ATOM 719 O O . MET A 1 86 ? -12.951 5.255 13.499 1.00 59.72 86 MET A O 1
ATOM 723 N N . ASN A 1 87 ? -13.807 5.523 15.548 1.00 53.56 87 ASN A N 1
ATOM 724 C CA . ASN A 1 87 ? -12.535 5.445 16.261 1.00 53.56 87 ASN A CA 1
ATOM 725 C C . ASN A 1 87 ? -12.133 3.995 16.512 1.00 53.56 87 ASN A C 1
ATOM 727 O O . ASN A 1 87 ? -10.948 3.703 16.512 1.00 53.56 87 ASN A O 1
ATOM 731 N N . GLU A 1 88 ? -13.084 3.067 16.588 1.00 45.19 88 GLU A N 1
ATOM 732 C CA . GLU A 1 88 ? -12.818 1.666 16.287 1.00 45.19 88 GLU A CA 1
ATOM 733 C C . GLU A 1 88 ? -12.385 1.516 14.820 1.00 45.19 88 GLU A C 1
ATOM 735 O O . GLU A 1 88 ? -11.503 0.739 14.534 1.00 45.19 88 GLU A O 1
ATOM 740 N N . GLY A 1 89 ? -12.875 2.305 13.868 1.00 38.03 89 GLY A N 1
ATOM 741 C CA . GLY A 1 89 ? -12.327 2.354 12.501 1.00 38.03 89 GLY A CA 1
ATOM 742 C C . GLY A 1 89 ? -10.897 2.912 12.391 1.00 38.03 89 GLY A C 1
ATOM 743 O O . GLY A 1 89 ? -10.157 2.482 11.512 1.00 38.03 89 GLY A O 1
ATOM 744 N N . ASN A 1 90 ? -10.496 3.800 13.306 1.00 38.12 90 ASN A N 1
ATOM 745 C CA . ASN A 1 90 ? -9.143 4.363 13.379 1.00 38.12 90 ASN A CA 1
ATOM 746 C C . ASN A 1 90 ? -8.227 3.602 14.364 1.00 38.12 90 ASN A C 1
ATOM 748 O O . ASN A 1 90 ? -7.044 3.903 14.449 1.00 38.12 90 ASN A O 1
ATOM 752 N N . PHE A 1 91 ? -8.738 2.583 15.073 1.00 39.97 91 PHE A N 1
ATOM 753 C CA . PHE A 1 91 ? -7.955 1.723 15.981 1.00 39.97 91 PHE A CA 1
ATOM 754 C C . PHE A 1 91 ? -8.385 0.235 16.016 1.00 39.97 91 PHE A C 1
ATOM 756 O O . PHE A 1 91 ? -7.986 -0.520 16.900 1.00 39.97 91 PHE A O 1
ATOM 763 N N . GLN A 1 92 ? -9.151 -0.230 15.028 1.00 36.91 92 GLN A N 1
ATOM 764 C CA . GLN A 1 92 ? -9.508 -1.631 14.774 1.00 36.91 92 GLN A CA 1
ATOM 765 C C . GLN A 1 92 ? -9.366 -1.976 13.278 1.00 36.91 92 GLN A C 1
ATOM 767 O O . GLN A 1 92 ? -10.282 -2.474 12.622 1.00 36.91 92 GLN A O 1
ATOM 772 N N . LEU A 1 93 ? -8.131 -1.956 12.787 1.00 38.66 93 LEU A N 1
ATOM 773 C CA . LEU A 1 93 ? -7.595 -3.288 12.550 1.00 38.66 93 LEU A CA 1
ATOM 774 C C . LEU A 1 93 ? -7.283 -3.832 13.931 1.00 38.66 93 LEU A C 1
ATOM 776 O O . LEU A 1 93 ? -6.414 -3.305 14.618 1.00 38.66 93 LEU A O 1
ATOM 780 N N . THR A 1 94 ? -8.009 -4.858 14.361 1.00 36.75 94 THR A N 1
ATOM 781 C CA . THR A 1 94 ? -7.546 -5.722 15.445 1.00 36.75 94 THR A CA 1
ATOM 782 C C . THR A 1 94 ? -6.299 -6.419 14.899 1.00 36.75 94 THR A C 1
ATOM 784 O O . THR A 1 94 ? -6.344 -7.542 14.409 1.00 36.75 94 THR A O 1
ATOM 787 N N . MET A 1 95 ? -5.194 -5.674 14.863 1.00 39.28 95 MET A N 1
ATOM 788 C CA . MET A 1 95 ? -3.850 -6.191 14.791 1.00 39.28 95 MET A CA 1
ATOM 789 C C . MET A 1 95 ? -3.765 -7.111 15.989 1.00 39.28 95 MET A C 1
ATOM 791 O O . MET A 1 95 ? -3.777 -6.660 17.133 1.00 39.28 95 MET A O 1
ATOM 795 N N . THR A 1 96 ? -3.721 -8.414 15.749 1.00 42.44 96 THR A N 1
ATOM 796 C CA . THR A 1 96 ? -3.138 -9.275 16.766 1.00 42.44 96 THR A CA 1
ATOM 797 C C . THR A 1 96 ? -1.749 -8.702 17.078 1.00 42.44 96 THR A C 1
ATOM 799 O O . THR A 1 96 ? -1.116 -8.072 16.217 1.00 42.44 96 THR A O 1
ATOM 802 N N . SER A 1 97 ? -1.230 -8.937 18.282 1.00 52.53 97 SER A N 1
ATOM 803 C CA . SER A 1 97 ? 0.154 -8.594 18.652 1.00 52.53 97 SER A CA 1
ATOM 804 C C . SER A 1 97 ? 1.215 -9.141 17.674 1.00 52.53 97 SER A C 1
ATOM 806 O O . SER A 1 97 ? 2.387 -8.797 17.796 1.00 52.53 97 SER A O 1
ATOM 808 N N . ASN A 1 98 ? 0.803 -9.916 16.658 1.00 71.25 98 ASN A N 1
ATOM 809 C CA . ASN A 1 98 ? 1.601 -10.556 15.623 1.00 71.25 98 ASN A CA 1
ATOM 810 C C . ASN A 1 98 ? 1.322 -10.128 14.166 1.00 71.25 98 ASN A C 1
ATOM 812 O O . ASN A 1 98 ? 1.859 -10.766 13.261 1.00 71.25 98 ASN A O 1
ATOM 816 N N . THR A 1 99 ? 0.568 -9.057 13.889 1.00 81.50 99 THR A N 1
ATOM 817 C CA . THR A 1 99 ? 0.416 -8.546 12.504 1.00 81.50 99 THR A CA 1
ATOM 818 C C . THR A 1 99 ? 1.110 -7.201 12.297 1.00 81.50 99 THR A C 1
ATOM 820 O O . THR A 1 99 ? 0.894 -6.296 13.093 1.00 81.50 99 THR A O 1
ATOM 823 N N . LEU A 1 100 ? 1.924 -7.049 11.250 1.00 84.94 100 LEU A N 1
ATOM 824 C CA . LEU A 1 100 ? 2.544 -5.777 10.846 1.00 84.94 100 LEU A CA 1
ATOM 825 C C . LEU A 1 100 ? 1.759 -5.130 9.694 1.00 84.94 100 LEU A C 1
ATOM 827 O O . LEU A 1 100 ? 1.321 -5.831 8.782 1.00 84.94 100 LEU A O 1
ATOM 831 N N . VAL A 1 101 ? 1.596 -3.806 9.711 1.00 88.31 101 VAL A N 1
ATOM 832 C CA . VAL A 1 101 ? 0.922 -3.060 8.640 1.00 88.31 101 VAL A CA 1
ATOM 833 C C . VAL A 1 101 ? 1.950 -2.299 7.834 1.00 88.31 101 VAL A C 1
ATOM 835 O O . VAL A 1 101 ? 2.726 -1.539 8.396 1.00 88.31 101 VAL A O 1
ATOM 838 N N . LEU A 1 102 ? 1.916 -2.452 6.513 1.00 92.44 102 LEU A N 1
ATOM 839 C CA . LEU A 1 102 ? 2.710 -1.622 5.618 1.00 92.44 102 LEU A CA 1
ATOM 840 C C . LEU A 1 102 ? 1.792 -0.949 4.606 1.00 92.44 102 LEU A C 1
ATOM 842 O O . LEU A 1 102 ? 0.878 -1.572 4.065 1.00 92.44 102 LEU A O 1
ATOM 846 N N . MET A 1 103 ? 2.061 0.315 4.316 1.00 94.12 103 MET A N 1
ATOM 847 C CA . MET A 1 103 ? 1.526 0.980 3.138 1.00 94.12 103 MET A CA 1
ATOM 848 C C . MET A 1 103 ? 2.459 0.728 1.968 1.00 94.12 103 MET A C 1
ATOM 850 O O . MET A 1 103 ? 3.672 0.825 2.116 1.00 94.12 103 MET A O 1
ATOM 854 N N . ALA A 1 104 ? 1.896 0.448 0.804 1.00 95.00 104 ALA A N 1
ATOM 855 C CA . ALA A 1 104 ? 2.627 0.305 -0.438 1.00 95.00 104 ALA A CA 1
ATOM 856 C C . ALA A 1 104 ? 2.045 1.239 -1.506 1.00 95.00 104 ALA A C 1
ATOM 858 O O . ALA A 1 104 ? 0.836 1.479 -1.546 1.00 95.00 104 ALA A O 1
ATOM 859 N N . ASP A 1 105 ? 2.895 1.715 -2.413 1.00 93.38 105 ASP A N 1
ATOM 860 C CA . ASP A 1 105 ? 2.481 2.225 -3.721 1.00 93.38 105 ASP A CA 1
ATOM 861 C C . ASP A 1 105 ? 3.418 1.703 -4.812 1.00 93.38 105 ASP A C 1
ATOM 863 O O . ASP A 1 105 ? 4.615 1.494 -4.601 1.00 93.38 105 ASP A O 1
ATOM 867 N N . ILE A 1 106 ? 2.848 1.491 -5.995 1.00 92.38 106 ILE A N 1
ATOM 868 C CA . ILE A 1 106 ? 3.579 1.087 -7.196 1.00 92.38 106 ILE A CA 1
ATOM 869 C C . ILE A 1 106 ? 3.245 2.084 -8.288 1.00 92.38 106 ILE A C 1
ATOM 871 O O . ILE A 1 106 ? 2.084 2.455 -8.472 1.00 92.38 106 ILE A O 1
ATOM 875 N N . ASP A 1 107 ? 4.250 2.509 -9.031 1.00 90.06 107 ASP A N 1
ATOM 876 C CA . ASP A 1 107 ? 4.062 3.381 -10.183 1.00 90.06 107 ASP A CA 1
ATOM 877 C C . ASP A 1 107 ? 4.855 2.853 -11.375 1.00 90.06 107 ASP A C 1
ATOM 879 O O . ASP A 1 107 ? 5.833 2.125 -11.187 1.00 90.06 107 ASP A O 1
ATOM 883 N N . GLY A 1 108 ? 4.407 3.128 -12.597 1.00 89.50 108 GLY A N 1
ATOM 884 C CA . GLY A 1 108 ? 4.901 2.416 -13.774 1.00 89.50 108 GLY A CA 1
ATOM 885 C C . GLY A 1 108 ? 4.138 2.702 -15.058 1.00 89.50 108 GLY A C 1
ATOM 886 O O . GLY A 1 108 ? 3.426 3.695 -15.169 1.00 89.50 108 GLY A O 1
ATOM 887 N N . PHE A 1 109 ? 4.321 1.819 -16.036 1.00 87.88 109 PHE A N 1
ATOM 888 C CA . PHE A 1 109 ? 3.852 2.010 -17.405 1.00 87.88 109 PHE A CA 1
ATOM 889 C C . PHE A 1 109 ? 2.962 0.853 -17.851 1.00 87.88 109 PHE A C 1
ATOM 891 O O . PHE A 1 109 ? 3.217 -0.306 -17.524 1.00 87.88 109 PHE A O 1
ATOM 898 N N . GLN A 1 110 ? 1.933 1.160 -18.639 1.00 86.62 110 GLN A N 1
ATOM 899 C CA . GLN A 1 110 ? 1.077 0.151 -19.263 1.00 86.62 110 GLN A CA 1
ATOM 900 C C . GLN A 1 110 ? 0.549 0.661 -20.604 1.00 86.62 110 GLN A C 1
ATOM 902 O O . GLN A 1 110 ? 0.025 1.773 -20.678 1.00 86.62 110 GLN A O 1
ATOM 907 N N . HIS A 1 111 ? 0.654 -0.152 -21.654 1.00 85.88 111 HIS A N 1
ATOM 908 C CA . HIS A 1 111 ? 0.087 0.151 -22.964 1.00 85.88 111 HIS A CA 1
ATOM 909 C C . HIS A 1 111 ? -1.049 -0.824 -23.302 1.00 85.88 111 HIS A C 1
ATOM 911 O O . HIS A 1 111 ? -0.824 -2.005 -23.564 1.00 85.88 111 HIS A O 1
ATOM 917 N N . GLY A 1 112 ? -2.289 -0.328 -23.321 1.00 85.38 112 GLY A N 1
ATOM 918 C CA . GLY A 1 112 ? -3.463 -1.143 -23.643 1.00 85.38 112 GLY A CA 1
ATOM 919 C C . GLY A 1 112 ? -3.631 -2.322 -22.681 1.00 85.38 112 GLY A C 1
ATOM 920 O O . GLY A 1 112 ? -3.803 -2.117 -21.485 1.00 85.38 112 GLY A O 1
ATOM 921 N N . GLN A 1 113 ? -3.597 -3.543 -23.221 1.00 84.25 113 GLN A N 1
ATOM 922 C CA . GLN A 1 113 ? -3.728 -4.796 -22.462 1.00 84.25 113 GLN A CA 1
ATOM 923 C C . GLN A 1 113 ? -2.375 -5.448 -22.126 1.00 84.25 113 GLN A C 1
ATOM 925 O O . GLN A 1 113 ? -2.349 -6.566 -21.618 1.00 84.25 113 GLN A O 1
ATOM 930 N N . GLU A 1 114 ? -1.246 -4.796 -22.431 1.00 84.69 114 GLU A N 1
ATOM 931 C CA . GLU A 1 114 ? 0.065 -5.325 -22.045 1.00 84.69 114 GLU A CA 1
ATOM 932 C C . GLU A 1 114 ? 0.209 -5.387 -20.510 1.00 84.69 114 GLU A C 1
ATOM 934 O O . GLU A 1 114 ? -0.441 -4.611 -19.793 1.00 84.69 114 GLU A O 1
ATOM 939 N N . PRO A 1 115 ? 1.071 -6.284 -19.990 1.00 84.25 115 PRO A N 1
ATOM 940 C CA . PRO A 1 115 ? 1.393 -6.319 -18.571 1.00 84.25 115 PRO A CA 1
ATOM 941 C C . PRO A 1 115 ? 1.908 -4.968 -18.071 1.00 84.25 115 PRO A C 1
ATOM 943 O O . PRO A 1 115 ? 2.671 -4.274 -18.750 1.00 84.25 115 PRO A O 1
ATOM 946 N N . PHE A 1 116 ? 1.506 -4.606 -16.857 1.00 88.44 116 PHE A N 1
ATOM 947 C CA . PHE A 1 116 ? 2.013 -3.417 -16.188 1.00 88.44 116 PHE A CA 1
ATOM 948 C C . PHE A 1 116 ? 3.510 -3.577 -15.898 1.00 88.44 116 PHE A C 1
ATOM 950 O O . PHE A 1 116 ? 3.933 -4.544 -15.267 1.00 88.44 116 PHE A O 1
ATOM 957 N N . THR A 1 117 ? 4.313 -2.614 -16.343 1.00 89.38 117 THR A N 1
ATOM 958 C CA . THR A 1 117 ? 5.757 -2.581 -16.094 1.00 89.38 117 THR A CA 1
ATOM 959 C C . THR A 1 117 ? 6.040 -1.665 -14.903 1.00 89.38 117 THR A C 1
ATOM 961 O O . THR A 1 117 ? 5.885 -0.444 -15.038 1.00 89.38 117 THR A O 1
ATOM 964 N N . PRO A 1 118 ? 6.453 -2.201 -13.738 1.00 91.19 118 PRO A N 1
ATOM 965 C CA . PRO A 1 118 ? 6.746 -1.380 -12.575 1.00 91.19 118 PRO A CA 1
ATOM 966 C C . PRO A 1 118 ? 7.980 -0.515 -12.827 1.00 91.19 118 PRO A C 1
ATOM 968 O O . PRO A 1 118 ? 8.996 -0.971 -13.349 1.00 91.19 118 PRO A O 1
ATOM 971 N N . LYS A 1 119 ? 7.888 0.751 -12.426 1.00 91.25 119 LYS A N 1
ATOM 972 C CA . LYS A 1 119 ? 8.990 1.714 -12.441 1.00 91.25 119 LYS A CA 1
ATOM 973 C C . LYS A 1 119 ? 9.455 2.072 -11.042 1.00 91.25 119 LYS A C 1
ATOM 975 O O . LYS A 1 119 ? 10.641 2.298 -10.831 1.00 91.25 119 LYS A O 1
ATOM 980 N N . CYS A 1 120 ? 8.528 2.145 -10.100 1.00 91.88 120 CYS A N 1
ATOM 981 C CA . CYS A 1 120 ? 8.829 2.481 -8.726 1.00 91.88 120 CYS A CA 1
ATOM 982 C C . CYS A 1 120 ? 7.990 1.631 -7.779 1.00 91.88 120 CYS A C 1
ATOM 984 O O . CYS A 1 120 ? 6.805 1.413 -8.027 1.00 91.88 120 CYS A O 1
ATOM 986 N N . LEU A 1 121 ? 8.619 1.185 -6.698 1.00 94.69 121 LEU A N 1
ATOM 987 C CA . LEU A 1 121 ? 7.976 0.572 -5.545 1.00 94.69 121 LEU A CA 1
ATOM 988 C C . LEU A 1 121 ? 8.304 1.434 -4.333 1.00 94.69 121 LEU A C 1
ATOM 990 O O . LEU A 1 121 ? 9.469 1.773 -4.139 1.00 94.69 121 LEU A O 1
ATOM 994 N N . ALA A 1 122 ? 7.306 1.758 -3.522 1.00 93.88 122 ALA A N 1
ATOM 995 C CA . ALA A 1 122 ? 7.523 2.360 -2.218 1.00 93.88 122 ALA A CA 1
ATOM 996 C C . ALA A 1 122 ? 6.750 1.597 -1.144 1.00 93.88 122 ALA A C 1
ATOM 998 O O . ALA A 1 122 ? 5.618 1.178 -1.383 1.00 93.88 122 ALA A O 1
ATOM 999 N N . LEU A 1 123 ? 7.376 1.415 0.019 1.00 94.69 123 LEU A N 1
ATOM 1000 C CA . LEU A 1 123 ? 6.767 0.851 1.218 1.00 94.69 123 LEU A CA 1
ATOM 1001 C C . LEU A 1 123 ? 7.010 1.788 2.405 1.00 94.69 123 LEU A C 1
ATOM 1003 O O . LEU A 1 123 ? 8.129 2.257 2.604 1.00 94.69 123 LEU A O 1
ATOM 1007 N N . ALA A 1 124 ? 5.982 2.025 3.211 1.00 90.44 124 ALA A N 1
ATOM 1008 C CA . ALA A 1 124 ? 6.079 2.696 4.503 1.00 90.44 124 ALA A CA 1
ATOM 1009 C C . ALA A 1 124 ? 5.532 1.775 5.592 1.00 90.44 124 ALA A C 1
ATOM 1011 O O . ALA A 1 124 ? 4.514 1.110 5.397 1.00 90.44 124 ALA A O 1
ATOM 1012 N N . CYS A 1 125 ? 6.199 1.754 6.737 1.00 83.94 125 CYS A N 1
ATOM 1013 C CA . CYS A 1 125 ? 5.719 1.081 7.935 1.00 83.94 125 CYS A CA 1
ATOM 1014 C C . CYS A 1 125 ? 5.096 2.135 8.851 1.00 83.94 125 CYS A C 1
ATOM 1016 O O . CYS A 1 125 ? 5.667 3.204 9.025 1.00 83.94 125 CYS A O 1
ATOM 1018 N N . ASP A 1 126 ? 3.949 1.843 9.461 1.00 71.62 126 ASP A N 1
ATOM 1019 C CA . ASP A 1 126 ? 3.307 2.748 10.427 1.00 71.62 126 ASP A CA 1
ATOM 1020 C C . ASP A 1 126 ? 4.160 2.979 11.687 1.00 71.62 126 ASP A C 1
ATOM 1022 O O . ASP A 1 126 ? 3.939 3.939 12.423 1.00 71.62 126 ASP A O 1
ATOM 1026 N N . ARG A 1 127 ? 5.142 2.103 11.935 1.00 70.25 127 ARG A N 1
ATOM 1027 C CA . ARG A 1 127 ? 5.973 2.104 13.148 1.00 70.25 127 ARG A CA 1
ATOM 1028 C C . ARG A 1 127 ? 7.433 2.494 12.941 1.00 70.25 127 ARG A C 1
ATOM 1030 O O . ARG A 1 127 ? 8.154 2.600 13.928 1.00 70.25 127 ARG A O 1
ATOM 1037 N N . ILE A 1 128 ? 7.873 2.658 11.696 1.00 70.19 128 ILE A N 1
ATOM 1038 C CA . ILE A 1 128 ? 9.234 3.098 11.367 1.00 70.19 128 ILE A CA 1
ATOM 1039 C C . ILE A 1 128 ? 9.116 4.470 10.718 1.00 70.19 128 ILE A C 1
ATOM 1041 O O . ILE A 1 128 ? 8.277 4.680 9.843 1.00 70.19 128 ILE A O 1
ATOM 1045 N N . GLU A 1 129 ? 9.946 5.414 11.149 1.00 70.00 129 GLU A N 1
ATOM 1046 C CA . GLU A 1 129 ? 9.968 6.736 10.538 1.00 70.00 129 GLU A CA 1
ATOM 1047 C C . GLU A 1 129 ? 10.575 6.652 9.130 1.00 70.00 129 GLU A C 1
ATOM 1049 O O . GLU A 1 129 ? 11.748 6.330 8.957 1.00 70.00 129 GLU A O 1
ATOM 1054 N N . GLY A 1 130 ? 9.766 6.957 8.113 1.00 71.50 130 GLY A N 1
ATOM 1055 C CA . GLY A 1 130 ? 10.202 7.034 6.719 1.00 71.50 130 GLY A CA 1
ATOM 1056 C C . GLY A 1 130 ? 9.591 5.971 5.805 1.00 71.50 130 GLY A C 1
ATOM 1057 O O . GLY A 1 130 ? 8.634 5.275 6.143 1.00 71.50 130 GLY A O 1
ATOM 1058 N N . SER A 1 131 ? 10.128 5.888 4.589 1.00 83.88 131 SER A N 1
ATOM 1059 C CA . SER A 1 131 ? 9.732 4.892 3.592 1.00 83.88 131 SER A CA 1
ATOM 1060 C C . SER A 1 131 ? 10.913 4.396 2.783 1.00 83.88 131 SER A C 1
ATOM 1062 O O . SER A 1 131 ? 11.831 5.148 2.451 1.00 83.88 131 SER A O 1
ATOM 1064 N N . TYR A 1 132 ? 10.822 3.131 2.399 1.00 89.75 132 TYR A N 1
ATOM 1065 C CA . TYR A 1 132 ? 11.721 2.475 1.467 1.00 89.75 132 TYR A CA 1
ATOM 1066 C C . TYR A 1 132 ? 11.186 2.720 0.068 1.00 89.75 132 TYR A C 1
ATOM 1068 O O . TYR A 1 132 ? 9.986 2.575 -0.173 1.00 89.75 132 TYR A O 1
ATOM 1076 N N . SER A 1 133 ? 12.057 3.094 -0.862 1.00 92.19 133 SER A N 1
ATOM 1077 C CA . SER A 1 133 ? 11.661 3.264 -2.253 1.00 92.19 133 SER A CA 1
ATOM 1078 C C . SER A 1 133 ? 12.736 2.765 -3.200 1.00 92.19 133 SER A C 1
ATOM 1080 O O . SER A 1 133 ? 13.929 2.916 -2.946 1.00 92.19 133 SER A O 1
ATOM 1082 N N . TRP A 1 134 ? 12.288 2.171 -4.299 1.00 93.69 134 TRP A N 1
ATOM 1083 C CA . TRP A 1 134 ? 13.140 1.550 -5.299 1.00 93.69 134 TRP A CA 1
ATOM 1084 C C . TRP A 1 134 ? 12.719 2.001 -6.687 1.00 93.69 134 TRP A C 1
ATOM 1086 O O . TRP A 1 134 ? 11.524 2.119 -6.972 1.00 93.69 134 TRP A O 1
ATOM 1096 N N . LEU A 1 135 ? 13.705 2.233 -7.553 1.00 92.50 135 LEU A N 1
ATOM 1097 C CA . LEU A 1 135 ? 13.504 2.510 -8.971 1.00 92.50 135 LEU A CA 1
ATOM 1098 C C . LEU A 1 135 ? 13.949 1.308 -9.798 1.00 92.50 135 LEU A C 1
ATOM 1100 O O . LEU A 1 135 ? 15.018 0.740 -9.569 1.00 92.50 135 LEU A O 1
ATOM 1104 N N . PHE A 1 136 ? 13.139 0.962 -10.790 1.00 92.69 136 PHE A N 1
ATOM 1105 C CA . PHE A 1 136 ? 13.402 -0.136 -11.708 1.00 92.69 136 PHE A CA 1
ATOM 1106 C C . PHE A 1 136 ? 13.808 0.380 -13.085 1.00 92.69 136 PHE A C 1
ATOM 1108 O O . PHE A 1 136 ? 13.324 1.416 -13.544 1.00 92.69 136 PHE A O 1
ATOM 1115 N N . ASP A 1 137 ? 14.708 -0.330 -13.752 1.00 91.62 137 ASP A N 1
ATOM 1116 C CA . ASP A 1 137 ? 15.164 0.015 -15.091 1.00 91.62 137 ASP A CA 1
ATOM 1117 C C . ASP A 1 137 ? 14.056 -0.218 -16.128 1.00 91.62 137 ASP A C 1
ATOM 1119 O O . ASP A 1 137 ? 13.463 -1.294 -16.226 1.00 91.62 137 ASP A O 1
ATOM 1123 N N . THR A 1 138 ? 13.806 0.804 -16.943 1.00 89.88 138 THR A N 1
ATOM 1124 C CA . THR A 1 138 ? 12.831 0.770 -18.040 1.00 89.88 138 THR A CA 1
ATOM 1125 C C . THR A 1 138 ? 13.458 0.977 -19.416 1.00 89.88 138 THR A C 1
ATOM 1127 O O . THR A 1 138 ? 12.744 1.251 -20.378 1.00 89.88 138 THR A O 1
ATOM 1130 N N . SER A 1 139 ? 14.776 0.810 -19.544 1.00 89.44 139 SER A N 1
ATOM 1131 C CA . SER A 1 139 ? 15.509 0.856 -20.817 1.00 89.44 139 SER A CA 1
ATOM 1132 C C . SER A 1 139 ? 14.930 -0.102 -21.866 1.00 89.44 139 SER A C 1
ATOM 1134 O O . SER A 1 139 ? 14.780 0.258 -23.032 1.00 89.44 139 SER A O 1
ATOM 1136 N N . HIS A 1 140 ? 14.492 -1.289 -21.441 1.00 88.00 140 HIS A N 1
ATOM 1137 C CA . HIS A 1 140 ? 13.867 -2.291 -22.306 1.00 88.00 140 HIS A CA 1
ATOM 1138 C C . HIS A 1 140 ? 12.580 -1.798 -22.998 1.00 88.00 140 HIS A C 1
ATOM 1140 O O . HIS A 1 140 ? 12.209 -2.328 -24.046 1.00 88.00 140 HIS A O 1
ATOM 1146 N N . LEU A 1 141 ? 11.905 -0.769 -22.463 1.00 89.62 141 LEU A N 1
ATOM 1147 C CA . LEU A 1 141 ? 10.726 -0.180 -23.104 1.00 89.62 141 LEU A CA 1
ATOM 1148 C C . LEU A 1 141 ? 11.071 0.533 -24.416 1.00 89.62 141 LEU A C 1
ATOM 1150 O O . LEU A 1 141 ? 10.201 0.638 -25.272 1.00 89.62 141 LEU A O 1
ATOM 1154 N N . LEU A 1 142 ? 12.320 0.965 -24.618 1.00 88.12 142 LEU A N 1
ATOM 1155 C CA . LEU A 1 142 ? 12.763 1.597 -25.866 1.00 88.12 142 LEU A CA 1
ATOM 1156 C C . LEU A 1 142 ? 12.738 0.673 -27.076 1.00 88.12 142 LEU A C 1
ATOM 1158 O O . LEU A 1 142 ? 12.635 1.146 -28.202 1.00 88.12 142 LEU A O 1
ATOM 1162 N N . GLY A 1 143 ? 12.856 -0.636 -26.847 1.00 88.81 143 GLY A N 1
ATOM 1163 C CA . GLY A 1 143 ? 12.776 -1.631 -27.912 1.00 88.81 143 GLY A CA 1
ATOM 1164 C C . GLY A 1 143 ? 11.349 -1.852 -28.424 1.00 88.81 143 GLY A C 1
ATOM 1165 O O . GLY A 1 143 ? 11.154 -2.637 -29.348 1.00 88.81 143 GLY A O 1
ATOM 1166 N N . ARG A 1 144 ? 10.339 -1.210 -27.817 1.00 89.62 144 ARG A N 1
ATOM 1167 C CA . ARG A 1 144 ? 8.927 -1.343 -28.203 1.00 89.62 144 ARG A CA 1
ATOM 1168 C C . ARG A 1 144 ? 8.599 -0.498 -29.446 1.00 89.62 144 ARG A C 1
ATOM 1170 O O . ARG A 1 144 ? 9.304 0.468 -29.738 1.00 89.62 144 ARG A O 1
ATOM 1177 N N . PRO A 1 145 ? 7.504 -0.818 -30.164 1.00 91.19 145 PRO A N 1
ATOM 1178 C CA . PRO A 1 145 ? 7.042 -0.021 -31.298 1.00 91.19 145 PRO A CA 1
ATOM 1179 C C . PRO A 1 145 ? 6.853 1.460 -30.947 1.00 91.19 145 PRO A C 1
ATOM 1181 O O . PRO A 1 145 ? 6.463 1.801 -29.828 1.00 91.19 145 PRO A O 1
ATOM 1184 N N . SER A 1 146 ? 7.061 2.343 -31.927 1.00 86.31 146 SER A N 1
ATOM 1185 C CA . SER A 1 146 ? 6.978 3.802 -31.746 1.00 86.31 146 SER A CA 1
ATOM 1186 C C . SER A 1 146 ? 5.645 4.268 -31.151 1.00 86.31 146 SER A C 1
ATOM 1188 O O . SER A 1 146 ? 5.622 5.189 -30.339 1.00 86.31 146 SER A O 1
ATOM 1190 N N . THR A 1 147 ? 4.546 3.591 -31.483 1.00 85.00 147 THR A N 1
ATOM 1191 C CA . THR A 1 147 ? 3.214 3.855 -30.926 1.00 85.00 147 THR A CA 1
ATOM 1192 C C . THR A 1 147 ? 3.146 3.642 -29.409 1.00 85.00 147 THR A C 1
ATOM 1194 O O . THR A 1 147 ? 2.478 4.412 -28.721 1.00 85.00 147 THR A O 1
ATOM 1197 N N . HIS A 1 148 ? 3.877 2.664 -28.860 1.00 88.69 148 HIS A N 1
ATOM 1198 C CA . HIS A 1 148 ? 3.925 2.408 -27.415 1.00 88.69 148 HIS A CA 1
ATOM 1199 C C . HIS A 1 148 ? 4.749 3.493 -26.711 1.00 88.69 148 HIS A C 1
ATOM 1201 O O . HIS A 1 148 ? 4.355 3.990 -25.656 1.00 88.69 148 HIS A O 1
ATOM 1207 N N . LEU A 1 149 ? 5.857 3.922 -27.330 1.00 86.81 149 LEU A N 1
ATOM 1208 C CA . LEU A 1 149 ? 6.715 4.986 -26.801 1.00 86.81 149 LEU A CA 1
ATOM 1209 C C . LEU A 1 149 ? 5.962 6.312 -26.649 1.00 86.81 149 LEU A C 1
ATOM 1211 O O . LEU A 1 149 ? 6.164 7.013 -25.659 1.00 86.81 149 LEU A O 1
ATOM 1215 N N . THR A 1 150 ? 5.065 6.643 -27.582 1.00 86.19 150 THR A N 1
ATOM 1216 C CA . THR A 1 150 ? 4.209 7.835 -27.474 1.00 86.19 150 THR A CA 1
ATOM 1217 C C . THR A 1 150 ? 3.322 7.785 -26.231 1.00 86.19 150 THR A C 1
ATOM 1219 O O . THR A 1 150 ? 3.228 8.776 -25.510 1.00 86.19 150 THR A O 1
ATOM 1222 N N . MET A 1 151 ? 2.719 6.631 -25.931 1.00 85.06 151 MET A N 1
ATOM 1223 C CA . MET A 1 151 ? 1.903 6.467 -24.725 1.00 85.06 151 MET A CA 1
ATOM 1224 C C . MET A 1 151 ? 2.742 6.557 -23.447 1.00 85.06 151 MET A C 1
ATOM 1226 O O . MET A 1 151 ? 2.334 7.209 -22.490 1.00 85.06 151 MET A O 1
ATOM 1230 N N . TYR A 1 152 ? 3.928 5.946 -23.420 1.00 85.81 152 TYR A N 1
ATOM 1231 C CA . TYR A 1 152 ? 4.813 6.023 -22.253 1.00 85.81 152 TYR A CA 1
ATOM 1232 C C . TYR A 1 152 ? 5.313 7.446 -22.001 1.00 85.81 152 TYR A C 1
ATOM 1234 O O . TYR A 1 152 ? 5.392 7.876 -20.851 1.00 85.81 152 TYR A O 1
ATOM 1242 N N . ARG A 1 153 ? 5.577 8.213 -23.065 1.00 83.06 153 ARG A N 1
ATOM 1243 C CA . ARG A 1 153 ? 5.877 9.645 -22.954 1.00 83.06 153 ARG A CA 1
ATOM 1244 C C . ARG A 1 153 ? 4.699 10.440 -22.403 1.00 83.06 153 ARG A C 1
ATOM 1246 O O . ARG A 1 153 ? 4.905 11.254 -21.516 1.00 83.06 153 ARG A O 1
ATOM 1253 N N . TYR A 1 154 ? 3.478 10.159 -22.852 1.00 81.31 154 TYR A N 1
ATOM 1254 C CA . TYR A 1 154 ? 2.283 10.774 -22.272 1.00 81.31 154 TYR A CA 1
ATOM 1255 C C . TYR A 1 154 ? 2.144 10.442 -20.775 1.00 81.31 154 TYR A C 1
ATOM 1257 O O . TYR A 1 154 ? 1.942 11.333 -19.957 1.00 81.31 154 TYR A O 1
ATOM 1265 N N . GLN A 1 155 ? 2.337 9.178 -20.384 1.00 77.25 155 GLN A N 1
ATOM 1266 C CA . GLN A 1 155 ? 2.313 8.757 -18.976 1.00 77.25 155 GLN A CA 1
ATOM 1267 C C . GLN A 1 155 ? 3.378 9.475 -18.126 1.00 77.25 155 GLN A C 1
ATOM 1269 O O . GLN A 1 155 ? 3.100 9.844 -16.982 1.00 77.25 155 GLN A O 1
ATOM 1274 N N . MET A 1 156 ? 4.565 9.719 -18.691 1.00 78.94 156 MET A N 1
ATOM 1275 C CA . MET A 1 156 ? 5.622 10.524 -18.074 1.00 78.94 156 MET A CA 1
ATOM 1276 C C . MET A 1 156 ? 5.198 11.986 -17.892 1.00 78.94 156 MET A C 1
ATOM 1278 O O . MET A 1 156 ? 5.267 12.500 -16.778 1.00 78.94 156 MET A O 1
ATOM 1282 N N . GLU A 1 157 ? 4.810 12.647 -18.983 1.00 72.94 157 GLU A N 1
ATOM 1283 C CA . GLU A 1 157 ? 4.618 14.101 -19.049 1.00 72.94 157 GLU A CA 1
ATOM 1284 C C . GLU A 1 157 ? 3.335 14.541 -18.321 1.00 72.94 157 GLU A C 1
ATOM 1286 O O . GLU A 1 157 ? 3.335 15.565 -17.643 1.00 72.94 157 GLU A O 1
ATOM 1291 N N . GLU A 1 158 ? 2.273 13.733 -18.385 1.00 67.62 158 GLU A N 1
ATOM 1292 C CA . GLU A 1 158 ? 0.918 14.175 -18.030 1.00 67.62 158 GLU A CA 1
ATOM 1293 C C . GLU A 1 158 ? 0.334 13.488 -16.789 1.00 67.62 158 GLU A C 1
ATOM 1295 O O . GLU A 1 158 ? -0.587 14.024 -16.172 1.00 67.62 158 GLU A O 1
ATOM 1300 N N . ILE A 1 159 ? 0.832 12.305 -16.399 1.00 66.19 159 ILE A N 1
ATOM 1301 C CA . ILE A 1 159 ? 0.159 11.488 -15.373 1.00 66.19 159 ILE A CA 1
ATOM 1302 C C . ILE A 1 159 ? 1.024 11.232 -14.138 1.00 66.19 159 ILE A C 1
ATOM 1304 O O . ILE A 1 159 ? 0.558 11.429 -13.013 1.00 66.19 159 ILE A O 1
ATOM 1308 N N . HIS A 1 160 ? 2.263 10.770 -14.323 1.00 66.31 160 HIS A N 1
ATOM 1309 C CA . HIS A 1 160 ? 3.035 10.166 -13.229 1.00 66.31 160 HIS A CA 1
ATOM 1310 C C . HIS A 1 160 ? 4.389 10.834 -12.958 1.00 66.31 160 HIS A C 1
ATOM 1312 O O . HIS A 1 160 ? 4.931 10.669 -11.868 1.00 66.31 160 HIS A O 1
ATOM 1318 N N . GLY A 1 161 ? 4.925 11.636 -13.888 1.00 67.00 161 GLY A N 1
ATOM 1319 C CA . GLY A 1 161 ? 6.202 12.333 -13.685 1.00 67.00 161 GLY A CA 1
ATOM 1320 C C . GLY A 1 161 ? 7.425 11.425 -13.722 1.00 67.00 161 GLY A C 1
ATOM 1321 O O . GLY A 1 161 ? 8.503 11.810 -13.272 1.00 67.00 161 GLY A O 1
ATOM 1322 N N . LEU A 1 162 ? 7.253 10.202 -14.219 1.00 73.19 162 LEU A N 1
ATOM 1323 C CA . LEU A 1 162 ? 8.285 9.176 -14.261 1.00 73.19 162 LEU A CA 1
ATOM 1324 C C . LEU A 1 162 ? 9.031 9.224 -15.583 1.00 73.19 162 LEU A C 1
ATOM 1326 O O . LEU A 1 162 ? 8.416 9.078 -16.635 1.00 73.19 162 LEU A O 1
ATOM 1330 N N . THR A 1 163 ? 10.355 9.348 -15.543 1.00 75.25 163 THR A N 1
ATOM 1331 C CA . THR A 1 163 ? 11.148 9.377 -16.773 1.00 75.25 163 THR A CA 1
ATOM 1332 C C . THR A 1 163 ? 11.187 8.016 -17.468 1.00 75.25 163 THR A C 1
ATOM 1334 O O . THR A 1 163 ? 11.346 6.962 -16.843 1.00 75.25 163 THR A O 1
ATOM 1337 N N . LEU A 1 164 ? 11.070 8.034 -18.797 1.00 80.31 164 LEU A N 1
ATOM 1338 C CA . LEU A 1 164 ? 11.415 6.875 -19.616 1.00 80.31 164 LEU A CA 1
ATOM 1339 C C . LEU A 1 164 ? 12.933 6.644 -19.522 1.00 80.31 164 LEU A C 1
ATOM 1341 O O . LEU A 1 164 ? 13.698 7.604 -19.479 1.00 80.31 164 LEU A O 1
ATOM 1345 N N . MET A 1 165 ? 13.369 5.382 -19.495 1.00 80.88 165 MET A N 1
ATOM 1346 C CA . MET A 1 165 ? 14.784 4.994 -19.365 1.00 80.88 165 MET A CA 1
ATOM 1347 C C . MET A 1 165 ? 15.502 5.413 -18.074 1.00 80.88 165 MET A C 1
ATOM 1349 O O . MET A 1 165 ? 16.726 5.546 -18.085 1.00 80.88 165 MET A O 1
ATOM 1353 N N . SER A 1 166 ? 14.817 5.649 -16.949 1.00 78.12 166 SER A N 1
ATOM 1354 C CA . SER A 1 166 ? 15.594 5.934 -15.730 1.00 78.12 166 SER A CA 1
ATOM 1355 C C . SER A 1 166 ? 16.434 4.708 -15.345 1.00 78.12 166 SER A C 1
ATOM 1357 O O . SER A 1 166 ? 15.891 3.597 -15.378 1.00 78.12 166 SER A O 1
ATOM 1359 N N . PRO A 1 167 ? 17.698 4.905 -14.934 1.00 82.75 167 PRO A N 1
ATOM 1360 C CA . PRO A 1 167 ? 18.514 3.827 -14.397 1.00 82.75 167 PRO A CA 1
ATOM 1361 C C . PRO A 1 167 ? 17.840 3.239 -13.154 1.00 82.75 167 PRO A C 1
ATOM 1363 O O . PRO A 1 167 ? 17.136 3.941 -12.423 1.00 82.75 167 PRO A O 1
ATOM 1366 N N . GLY A 1 168 ? 18.043 1.948 -12.917 1.00 91.25 168 GLY A N 1
ATOM 1367 C CA . GLY A 1 168 ? 17.440 1.267 -11.782 1.00 91.25 168 GLY A CA 1
ATOM 1368 C C . GLY A 1 168 ? 17.725 -0.226 -11.766 1.00 91.25 168 GLY A C 1
ATOM 1369 O O . GLY A 1 168 ? 18.546 -0.736 -12.527 1.00 91.25 168 GLY A O 1
ATOM 1370 N N . ILE A 1 169 ? 17.024 -0.925 -10.882 1.00 93.94 169 ILE A N 1
ATOM 1371 C CA . ILE A 1 169 ? 17.112 -2.378 -10.740 1.00 93.94 169 ILE A CA 1
ATOM 1372 C C . ILE A 1 169 ? 16.362 -3.040 -11.907 1.00 93.94 169 ILE A C 1
ATOM 1374 O O . ILE A 1 169 ? 15.264 -2.593 -12.238 1.00 93.94 169 ILE A O 1
ATOM 1378 N N . PRO A 1 170 ? 16.877 -4.111 -12.534 1.00 93.88 170 PRO A N 1
ATOM 1379 C CA . PRO A 1 170 ? 16.116 -4.852 -13.535 1.00 93.88 170 PRO A CA 1
ATOM 1380 C C . PRO A 1 170 ? 14.714 -5.227 -13.034 1.00 93.88 170 PRO A C 1
ATOM 1382 O O . PRO A 1 170 ? 14.572 -5.793 -11.951 1.00 93.88 170 PRO A O 1
ATOM 1385 N N . VAL A 1 171 ? 13.676 -4.958 -13.835 1.00 90.81 171 VAL A N 1
ATOM 1386 C CA . VAL A 1 171 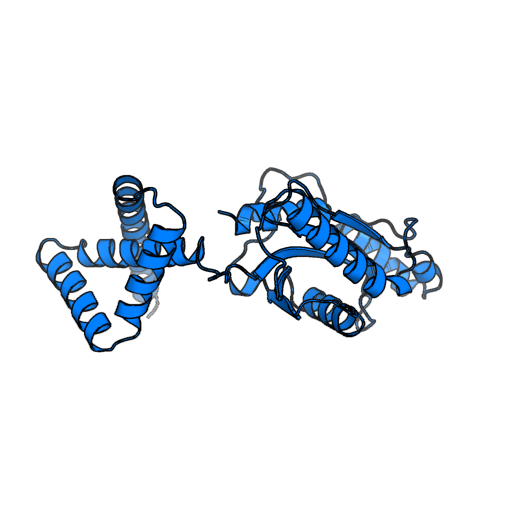? 12.270 -5.253 -13.477 1.00 90.81 171 VAL A CA 1
ATOM 1387 C C . VAL A 1 171 ? 12.053 -6.730 -13.134 1.00 90.81 171 VAL A C 1
ATOM 1389 O O . VAL A 1 171 ? 11.232 -7.048 -12.281 1.00 90.81 171 VAL A O 1
ATOM 1392 N N . ALA A 1 172 ? 12.828 -7.638 -13.733 1.00 90.88 172 ALA A N 1
ATOM 1393 C CA . ALA A 1 172 ? 12.782 -9.066 -13.417 1.00 90.88 172 ALA A CA 1
ATOM 1394 C C . ALA A 1 172 ? 13.094 -9.383 -11.939 1.00 90.88 172 ALA A C 1
ATOM 1396 O O . ALA A 1 172 ? 12.677 -10.420 -11.438 1.00 90.88 172 ALA A O 1
ATOM 1397 N N . LEU A 1 173 ? 13.792 -8.488 -11.230 1.00 93.44 173 LEU A N 1
ATOM 1398 C CA . LEU A 1 173 ? 14.100 -8.627 -9.805 1.00 93.44 173 LEU A CA 1
ATOM 1399 C C . LEU A 1 173 ? 13.017 -8.027 -8.898 1.00 93.44 173 LEU A C 1
ATOM 1401 O O . LEU A 1 173 ? 13.204 -7.991 -7.685 1.00 93.44 173 LEU A O 1
ATOM 1405 N N . PHE A 1 174 ? 11.894 -7.553 -9.447 1.00 93.38 174 PHE A N 1
ATOM 1406 C CA . PHE A 1 174 ? 10.818 -6.938 -8.667 1.00 93.38 174 PHE A CA 1
ATOM 1407 C C . PHE A 1 174 ? 10.340 -7.815 -7.491 1.00 93.38 174 PHE A C 1
ATOM 1409 O O . PHE A 1 174 ? 10.300 -7.293 -6.374 1.00 93.38 174 PHE A O 1
ATOM 1416 N N . PRO A 1 175 ? 10.071 -9.130 -7.660 1.00 94.31 175 PRO A N 1
ATOM 1417 C CA . PRO A 1 175 ? 9.727 -9.998 -6.531 1.00 94.31 175 PRO A CA 1
ATOM 1418 C C . PRO A 1 175 ? 10.834 -10.056 -5.470 1.00 94.31 175 PRO A C 1
ATOM 1420 O O . PRO A 1 175 ? 10.569 -9.901 -4.281 1.00 94.31 175 PRO A O 1
ATOM 1423 N N . SER A 1 176 ? 12.096 -10.193 -5.887 1.00 94.19 176 SER A N 1
ATOM 1424 C CA . SER A 1 176 ? 13.239 -10.251 -4.968 1.00 94.19 176 SER A CA 1
ATOM 1425 C C . SER A 1 176 ? 13.417 -8.954 -4.178 1.00 94.19 176 SER A C 1
ATOM 1427 O O . SER A 1 176 ? 13.647 -9.004 -2.973 1.00 94.19 176 SER A O 1
ATOM 1429 N N . VAL A 1 177 ? 13.261 -7.794 -4.825 1.00 94.44 177 VAL A N 1
ATOM 1430 C CA . VAL A 1 177 ? 13.318 -6.480 -4.164 1.00 94.44 177 VAL A CA 1
ATOM 1431 C C . VAL A 1 177 ? 12.178 -6.332 -3.163 1.00 94.44 177 VAL A C 1
ATOM 1433 O O . VAL A 1 177 ? 12.407 -5.888 -2.038 1.00 94.44 177 VAL A O 1
ATOM 1436 N N . LEU A 1 178 ? 10.960 -6.732 -3.536 1.00 94.56 178 LEU A N 1
ATOM 1437 C CA . LEU A 1 178 ? 9.814 -6.720 -2.631 1.00 94.56 178 LEU A CA 1
ATOM 1438 C C . LEU A 1 178 ? 10.069 -7.600 -1.404 1.00 94.56 178 LEU A C 1
ATOM 1440 O O . LEU A 1 178 ? 9.864 -7.149 -0.278 1.00 94.56 178 LEU A O 1
ATOM 1444 N N . ALA A 1 179 ? 10.550 -8.827 -1.614 1.00 92.88 179 ALA A N 1
ATOM 1445 C CA . ALA A 1 179 ? 10.854 -9.746 -0.529 1.00 92.88 179 ALA A CA 1
ATOM 1446 C C . ALA A 1 179 ? 11.927 -9.182 0.404 1.00 92.88 179 ALA A C 1
ATOM 1448 O O . ALA A 1 179 ? 11.708 -9.113 1.611 1.00 92.88 179 ALA A O 1
ATOM 1449 N N . HIS A 1 180 ? 13.047 -8.717 -0.154 1.00 93.31 180 HIS A N 1
ATOM 1450 C CA . HIS A 1 180 ? 14.146 -8.132 0.613 1.00 93.31 180 HIS A CA 1
ATOM 1451 C C . HIS A 1 180 ? 13.692 -6.918 1.423 1.00 93.31 180 HIS A C 1
ATOM 1453 O O . HIS A 1 180 ? 13.978 -6.828 2.609 1.00 93.31 180 HIS A O 1
ATOM 1459 N N . THR A 1 181 ? 12.904 -6.026 0.818 1.00 93.19 181 THR A N 1
ATOM 1460 C CA . THR A 1 181 ? 12.380 -4.844 1.518 1.00 93.19 181 THR A CA 1
ATOM 1461 C C . THR A 1 181 ? 11.492 -5.245 2.694 1.00 93.19 181 THR A C 1
ATOM 1463 O O . THR A 1 181 ? 11.576 -4.658 3.768 1.00 93.19 181 THR A O 1
ATOM 1466 N N . ILE A 1 182 ? 10.654 -6.274 2.522 1.00 91.75 182 ILE A N 1
ATOM 1467 C CA . ILE A 1 182 ? 9.844 -6.817 3.615 1.00 91.75 182 ILE A CA 1
ATOM 1468 C C . ILE A 1 182 ? 10.739 -7.406 4.717 1.00 91.75 182 ILE A C 1
ATOM 1470 O O . ILE A 1 182 ? 10.476 -7.164 5.893 1.00 91.75 182 ILE A O 1
ATOM 1474 N N . PHE A 1 183 ? 11.796 -8.148 4.370 1.00 89.44 183 PHE A N 1
ATOM 1475 C CA . PHE A 1 183 ? 12.752 -8.671 5.351 1.00 89.44 183 PHE A CA 1
ATOM 1476 C C . PHE A 1 183 ? 13.458 -7.560 6.134 1.00 89.44 183 PHE A C 1
ATOM 1478 O O . PHE A 1 183 ? 13.520 -7.650 7.359 1.00 89.44 183 PHE A O 1
ATOM 1485 N N . ASP A 1 184 ? 13.932 -6.513 5.459 1.00 88.94 184 ASP A N 1
ATOM 1486 C CA . ASP A 1 184 ? 14.605 -5.378 6.099 1.00 88.94 184 ASP A CA 1
ATOM 1487 C C . ASP A 1 184 ? 13.680 -4.687 7.099 1.00 88.94 184 ASP A C 1
ATOM 1489 O O . ASP A 1 184 ? 14.046 -4.501 8.257 1.00 88.94 184 ASP A O 1
ATOM 1493 N N . ILE A 1 185 ? 12.438 -4.411 6.691 1.00 87.62 185 ILE A N 1
ATOM 1494 C CA . ILE A 1 185 ? 11.426 -3.820 7.571 1.00 87.62 185 ILE A CA 1
ATOM 1495 C C . ILE A 1 185 ? 11.179 -4.705 8.799 1.00 87.62 185 ILE A C 1
ATOM 1497 O O . ILE A 1 185 ? 11.064 -4.203 9.919 1.00 87.62 185 ILE A O 1
ATOM 1501 N N . LEU A 1 186 ? 11.091 -6.027 8.615 1.00 84.00 186 LEU A N 1
ATOM 1502 C CA . LEU A 1 186 ? 10.906 -6.966 9.722 1.00 84.00 186 LEU A CA 1
ATOM 1503 C C . LEU A 1 186 ? 12.090 -6.943 10.698 1.00 84.00 186 LEU A C 1
ATOM 1505 O O . LEU A 1 186 ? 11.874 -6.976 11.910 1.00 84.00 186 LEU A O 1
ATOM 1509 N N . LEU A 1 187 ? 13.320 -6.895 10.183 1.00 83.56 187 LEU A N 1
ATOM 1510 C CA . LEU A 1 187 ? 14.536 -6.818 10.994 1.00 83.56 187 LEU A CA 1
ATOM 1511 C C . LEU A 1 187 ? 14.624 -5.491 11.748 1.00 83.56 187 LEU A C 1
ATOM 1513 O O . LEU A 1 187 ? 14.946 -5.488 12.934 1.00 83.56 187 LEU A O 1
ATOM 1517 N N . GLU A 1 188 ? 14.283 -4.381 11.101 1.00 82.88 188 GLU A N 1
ATOM 1518 C CA . GLU A 1 188 ? 14.301 -3.055 11.714 1.00 82.88 188 GLU A CA 1
ATOM 1519 C C . GLU A 1 188 ? 13.244 -2.925 12.820 1.00 82.88 188 GLU A C 1
ATOM 1521 O O . GLU A 1 188 ? 13.555 -2.474 13.923 1.00 82.88 188 GLU A O 1
ATOM 1526 N N . CYS A 1 189 ? 12.031 -3.445 12.596 1.00 76.75 189 CYS A N 1
ATOM 1527 C CA . CYS A 1 189 ? 11.002 -3.525 13.637 1.00 76.75 189 CYS A CA 1
ATOM 1528 C C . CYS A 1 189 ? 11.484 -4.300 14.878 1.00 76.75 189 CYS A C 1
ATOM 1530 O O . CYS A 1 189 ? 11.166 -3.918 16.006 1.00 76.75 189 CYS A O 1
ATOM 1532 N N . LEU A 1 190 ? 12.232 -5.393 14.680 1.00 74.38 190 LEU A N 1
ATOM 1533 C CA . LEU A 1 190 ? 12.810 -6.173 15.777 1.00 74.38 190 LEU A CA 1
ATOM 1534 C C . LEU A 1 190 ? 13.926 -5.395 16.487 1.00 74.38 190 LEU A C 1
ATOM 1536 O O . LEU A 1 190 ? 13.945 -5.333 17.714 1.00 74.38 190 LEU A O 1
ATOM 1540 N N . ALA A 1 191 ? 14.832 -4.775 15.727 1.00 76.06 191 ALA A N 1
ATOM 1541 C CA . ALA A 1 191 ? 15.978 -4.042 16.263 1.00 76.06 191 ALA A CA 1
ATOM 1542 C C . ALA A 1 191 ? 15.565 -2.819 17.096 1.00 76.06 191 ALA A C 1
ATOM 1544 O O . ALA A 1 191 ? 16.169 -2.543 18.130 1.00 76.06 191 ALA A O 1
ATOM 1545 N N . MET A 1 192 ? 14.511 -2.111 16.683 1.00 69.81 192 MET A N 1
ATOM 1546 C CA . MET A 1 192 ? 13.997 -0.940 17.397 1.00 69.81 192 MET A CA 1
ATOM 1547 C C . MET A 1 192 ? 13.201 -1.291 18.666 1.00 69.81 192 MET A C 1
ATOM 1549 O O . MET A 1 192 ? 12.707 -0.391 19.342 1.00 69.81 192 MET A O 1
ATOM 1553 N N . GLY A 1 193 ? 13.021 -2.578 18.990 1.00 62.62 193 GLY A N 1
ATOM 1554 C CA . GLY A 1 193 ? 12.201 -3.000 20.130 1.00 62.62 193 GLY A CA 1
ATOM 1555 C C . GLY A 1 193 ? 10.727 -2.607 19.990 1.00 62.62 193 GLY A C 1
ATOM 1556 O O . GLY A 1 193 ? 9.979 -2.629 20.966 1.00 62.62 193 GLY A O 1
ATOM 1557 N N . VAL A 1 194 ? 10.290 -2.275 18.769 1.00 60.06 194 VAL A N 1
ATOM 1558 C CA . VAL A 1 194 ? 8.898 -1.937 18.435 1.00 60.06 194 VAL A CA 1
ATOM 1559 C C . VAL A 1 194 ? 7.971 -3.130 18.713 1.00 60.06 194 VAL A C 1
ATOM 1561 O O . VAL A 1 194 ? 6.756 -2.957 18.853 1.00 60.06 194 VAL A O 1
ATOM 1564 N N . ARG A 1 195 ? 8.535 -4.346 18.827 1.00 58.47 195 ARG A N 1
ATOM 1565 C CA . ARG A 1 195 ? 7.873 -5.554 19.332 1.00 58.47 195 ARG A CA 1
ATOM 1566 C C . ARG A 1 195 ? 8.797 -6.414 20.190 1.00 58.47 195 ARG A C 1
ATOM 1568 O O . ARG A 1 195 ? 9.990 -6.501 19.927 1.00 58.47 195 ARG A O 1
ATOM 1575 N N . ALA A 1 196 ? 8.194 -7.118 21.150 1.00 51.41 196 ALA A N 1
ATOM 1576 C CA . ALA A 1 196 ? 8.841 -8.194 21.904 1.00 51.41 196 ALA A CA 1
ATOM 1577 C C . ALA A 1 196 ? 8.949 -9.509 21.101 1.00 51.41 196 ALA A C 1
ATOM 1579 O O . ALA A 1 196 ? 9.793 -10.344 21.410 1.00 51.41 196 ALA A O 1
ATOM 1580 N N . GLU A 1 197 ? 8.118 -9.689 20.064 1.00 62.41 197 GLU A N 1
ATOM 1581 C CA . GLU A 1 197 ? 8.049 -10.908 19.247 1.00 62.41 197 GLU A CA 1
ATOM 1582 C C . GLU A 1 197 ? 7.965 -10.600 17.742 1.00 62.41 197 GLU A C 1
ATOM 1584 O O . GLU A 1 197 ? 7.494 -9.541 17.314 1.00 62.41 197 GLU A O 1
ATOM 1589 N N . ARG A 1 198 ? 8.420 -11.558 16.923 1.00 67.06 198 ARG A N 1
ATOM 1590 C CA . ARG A 1 198 ? 8.368 -11.489 15.457 1.00 67.06 198 ARG A CA 1
ATOM 1591 C C . ARG A 1 198 ? 6.910 -11.538 14.976 1.00 67.06 198 ARG A C 1
ATOM 1593 O O . ARG A 1 198 ? 6.203 -12.474 15.348 1.00 67.06 198 ARG A O 1
ATOM 1600 N N . PRO A 1 199 ? 6.466 -10.625 14.088 1.00 76.38 199 PRO A N 1
ATOM 1601 C CA . PRO A 1 199 ? 5.126 -10.718 13.522 1.00 76.38 199 PRO A CA 1
ATOM 1602 C C . PRO A 1 199 ? 4.973 -12.028 12.733 1.00 76.38 199 PRO A C 1
ATOM 1604 O O . PRO A 1 199 ? 5.886 -12.450 12.029 1.00 76.38 199 PRO A O 1
ATOM 1607 N N . GLN A 1 200 ? 3.811 -12.666 12.840 1.00 81.00 200 GLN A N 1
ATOM 1608 C CA . GLN A 1 200 ? 3.444 -13.875 12.092 1.00 81.00 200 GLN A CA 1
ATOM 1609 C C . GLN A 1 200 ? 2.782 -13.546 10.747 1.00 81.00 200 GLN A C 1
ATOM 1611 O O . GLN A 1 200 ? 2.687 -14.400 9.863 1.00 81.00 200 GLN A O 1
ATOM 1616 N N . SER A 1 201 ? 2.308 -12.308 10.583 1.00 88.50 201 SER A N 1
ATOM 1617 C CA . SER A 1 201 ? 1.627 -11.864 9.368 1.00 88.50 201 SER A CA 1
ATOM 1618 C C . SER A 1 201 ? 1.888 -10.396 9.044 1.00 88.50 201 SER A C 1
ATOM 1620 O O . SER A 1 201 ? 2.209 -9.595 9.921 1.00 88.50 201 SER A O 1
ATOM 1622 N N . ILE A 1 202 ? 1.726 -10.047 7.770 1.00 90.62 202 ILE A N 1
ATOM 1623 C CA . ILE A 1 202 ? 1.800 -8.683 7.250 1.00 90.62 202 ILE A CA 1
ATOM 1624 C C . ILE A 1 202 ? 0.524 -8.377 6.467 1.00 90.62 202 ILE A C 1
ATOM 1626 O O . ILE A 1 202 ? 0.032 -9.206 5.694 1.00 90.62 202 ILE A O 1
ATOM 1630 N N . ILE A 1 203 ? 0.006 -7.164 6.635 1.00 92.12 203 ILE A N 1
ATOM 1631 C CA . ILE A 1 203 ? -1.015 -6.596 5.757 1.00 92.12 203 ILE A CA 1
ATOM 1632 C C . ILE A 1 203 ? -0.387 -5.452 4.966 1.00 92.12 203 ILE A C 1
ATOM 1634 O O . ILE A 1 203 ? 0.025 -4.449 5.543 1.00 92.12 203 ILE A O 1
ATOM 1638 N N . LEU A 1 204 ? -0.337 -5.606 3.643 1.00 94.62 204 LEU A N 1
ATOM 1639 C CA . LEU A 1 204 ? 0.019 -4.542 2.713 1.00 94.62 204 LEU A CA 1
ATOM 1640 C C . LEU A 1 204 ? -1.246 -3.800 2.285 1.00 94.62 204 LEU A C 1
ATOM 1642 O O . LEU A 1 204 ? -2.145 -4.385 1.678 1.00 94.62 204 LEU A O 1
ATOM 1646 N N . PHE A 1 205 ? -1.302 -2.506 2.554 1.00 94.38 205 PHE A N 1
ATOM 1647 C CA . PHE A 1 205 ? -2.338 -1.623 2.043 1.00 94.38 205 PHE A CA 1
ATOM 1648 C C . PHE A 1 205 ? -1.844 -0.883 0.812 1.00 94.38 205 PHE A C 1
ATOM 1650 O O . PHE A 1 205 ? -0.792 -0.257 0.828 1.00 94.38 205 PHE A O 1
ATOM 1657 N N . LEU A 1 206 ? -2.630 -0.934 -0.256 1.00 93.75 206 LEU A N 1
ATOM 1658 C CA . LEU A 1 206 ? -2.319 -0.297 -1.530 1.00 93.75 206 LEU A CA 1
ATOM 1659 C C . LEU A 1 206 ? -3.595 0.307 -2.105 1.00 93.75 206 LEU A C 1
ATOM 1661 O O . LEU A 1 206 ? -4.687 -0.233 -1.919 1.00 93.75 206 LEU A O 1
ATOM 1665 N N . LYS A 1 207 ? -3.478 1.423 -2.824 1.00 90.62 207 LYS A N 1
ATOM 1666 C CA . LYS A 1 207 ? -4.619 2.028 -3.515 1.00 90.62 207 LYS A CA 1
ATOM 1667 C C . LYS A 1 207 ? -4.642 1.626 -4.990 1.00 90.62 207 LYS A C 1
ATOM 1669 O O . LYS A 1 207 ? -3.708 1.930 -5.729 1.00 90.62 207 LYS A O 1
ATOM 1674 N N . GLY A 1 208 ? -5.751 1.034 -5.430 1.00 89.00 208 GLY A N 1
ATOM 1675 C CA . GLY A 1 208 ? -6.031 0.753 -6.840 1.00 89.00 208 GLY A CA 1
ATOM 1676 C C . GLY A 1 208 ? -5.885 -0.724 -7.211 1.00 89.00 208 GLY A C 1
ATOM 1677 O O . GLY A 1 208 ? -4.834 -1.339 -7.037 1.00 89.00 208 GLY A O 1
ATOM 1678 N N . ARG A 1 209 ? -6.954 -1.287 -7.784 1.00 85.88 209 ARG A N 1
ATOM 1679 C CA . ARG A 1 209 ? -7.097 -2.734 -8.039 1.00 85.88 209 ARG A CA 1
ATOM 1680 C C . ARG A 1 209 ? -6.038 -3.318 -8.974 1.00 85.88 209 ARG A C 1
ATOM 1682 O O . ARG A 1 209 ? -5.524 -4.392 -8.693 1.00 85.88 209 ARG A O 1
ATOM 1689 N N . ASN A 1 210 ? -5.663 -2.606 -10.036 1.00 85.88 210 ASN A N 1
ATOM 1690 C CA . ASN A 1 210 ? -4.645 -3.100 -10.973 1.00 85.88 210 ASN A CA 1
ATOM 1691 C C . ASN A 1 210 ? -3.275 -3.237 -10.300 1.00 85.88 210 ASN A C 1
ATOM 1693 O O . ASN A 1 210 ? -2.570 -4.213 -10.529 1.00 85.88 210 ASN A O 1
ATOM 1697 N N . LYS A 1 211 ? -2.918 -2.295 -9.419 1.00 89.75 211 LYS A N 1
ATOM 1698 C CA . LYS A 1 211 ? -1.654 -2.353 -8.679 1.00 89.75 211 LYS A CA 1
ATOM 1699 C C . LYS A 1 211 ? -1.643 -3.512 -7.680 1.00 89.75 211 LYS A C 1
ATOM 1701 O O . LYS A 1 211 ? -0.606 -4.132 -7.477 1.00 89.75 211 LYS A O 1
ATOM 1706 N N . ILE A 1 212 ? -2.800 -3.820 -7.087 1.00 91.50 212 ILE A N 1
ATOM 1707 C CA . ILE A 1 212 ? -2.959 -4.970 -6.188 1.00 91.50 212 ILE A CA 1
ATOM 1708 C C . ILE A 1 212 ? -2.668 -6.269 -6.928 1.00 91.50 212 ILE A C 1
ATOM 1710 O O . ILE A 1 212 ? -1.911 -7.073 -6.401 1.00 91.50 212 ILE A O 1
ATOM 1714 N N . LEU A 1 213 ? -3.197 -6.448 -8.141 1.00 90.31 213 LEU A N 1
ATOM 1715 C CA . LEU A 1 213 ? -2.932 -7.648 -8.943 1.00 90.31 213 LEU A CA 1
ATOM 1716 C C . LEU A 1 213 ? -1.432 -7.825 -9.216 1.00 90.31 213 LEU A C 1
ATOM 1718 O O . LEU A 1 213 ? -0.887 -8.888 -8.941 1.00 90.31 213 LEU A O 1
ATOM 1722 N N . VAL A 1 214 ? -0.745 -6.757 -9.637 1.00 90.62 214 VAL A N 1
ATOM 1723 C CA . VAL A 1 214 ? 0.712 -6.776 -9.873 1.00 90.62 214 VAL A CA 1
ATOM 1724 C C . VAL A 1 214 ? 1.480 -7.181 -8.612 1.00 90.62 214 VAL A C 1
ATOM 1726 O O . VAL A 1 214 ? 2.391 -8.005 -8.664 1.00 90.62 214 VAL A O 1
ATOM 1729 N N . LEU A 1 215 ? 1.116 -6.616 -7.457 1.00 93.00 215 LEU A N 1
ATOM 1730 C CA . LEU A 1 215 ? 1.795 -6.928 -6.202 1.00 93.00 215 LEU A CA 1
ATOM 1731 C C . LEU A 1 215 ? 1.471 -8.342 -5.704 1.00 93.00 215 LEU A C 1
ATOM 1733 O O . LEU A 1 215 ? 2.338 -8.992 -5.131 1.00 93.00 215 LEU A O 1
ATOM 1737 N N . GLN A 1 216 ? 0.250 -8.831 -5.933 1.00 93.06 216 GLN A N 1
ATOM 1738 C CA . GLN A 1 216 ? -0.153 -10.203 -5.614 1.00 93.06 216 GLN A CA 1
ATOM 1739 C C . GLN A 1 216 ? 0.640 -11.221 -6.431 1.00 93.06 216 GLN A C 1
ATOM 1741 O O . GLN A 1 216 ? 1.149 -12.181 -5.858 1.00 93.06 216 GLN A O 1
ATOM 1746 N N . GLU A 1 217 ? 0.786 -10.993 -7.737 1.00 92.12 217 GLU A N 1
ATOM 1747 C CA . GLU A 1 217 ? 1.601 -11.839 -8.614 1.00 92.12 217 GLU A CA 1
ATOM 1748 C C . GLU A 1 217 ? 3.067 -11.855 -8.169 1.00 92.12 217 GLU A C 1
ATOM 1750 O O . GLU A 1 217 ? 3.672 -12.921 -8.069 1.00 92.12 217 GLU A O 1
ATOM 1755 N N . ALA A 1 218 ? 3.624 -10.690 -7.823 1.00 92.50 218 ALA A N 1
ATOM 1756 C CA . ALA A 1 218 ? 4.987 -10.602 -7.314 1.00 92.50 218 ALA A CA 1
ATOM 1757 C C . ALA A 1 218 ? 5.164 -11.336 -5.977 1.00 92.50 218 ALA A C 1
ATOM 1759 O O . ALA A 1 218 ? 6.115 -12.095 -5.830 1.00 92.50 218 ALA A O 1
ATOM 1760 N N . LEU A 1 219 ? 4.243 -11.157 -5.022 1.00 92.81 219 LEU A N 1
ATOM 1761 C CA . LEU A 1 219 ? 4.288 -11.849 -3.729 1.00 92.81 219 LEU A CA 1
ATOM 1762 C C . LEU A 1 219 ? 4.149 -13.362 -3.862 1.00 92.81 219 LEU A C 1
ATOM 1764 O O . LEU A 1 219 ? 4.765 -14.084 -3.086 1.00 92.81 219 LEU A O 1
ATOM 1768 N N . ALA A 1 220 ? 3.363 -13.847 -4.825 1.00 91.06 220 ALA A N 1
ATOM 1769 C CA . ALA A 1 220 ? 3.231 -15.279 -5.082 1.00 91.06 220 ALA A CA 1
ATOM 1770 C C . ALA A 1 220 ? 4.561 -15.919 -5.522 1.00 91.06 220 ALA A C 1
ATOM 1772 O O . ALA A 1 220 ? 4.747 -17.119 -5.339 1.00 91.06 220 ALA A O 1
ATOM 1773 N N . ALA A 1 221 ? 5.487 -15.123 -6.065 1.00 90.06 221 ALA A N 1
ATOM 1774 C CA . ALA A 1 221 ? 6.842 -15.542 -6.414 1.00 90.06 221 ALA A CA 1
ATOM 1775 C C . ALA A 1 221 ? 7.865 -15.340 -5.275 1.00 90.06 221 ALA A C 1
ATOM 1777 O O . ALA A 1 221 ? 9.040 -15.663 -5.453 1.00 90.06 221 ALA A O 1
ATOM 1778 N N . CYS A 1 222 ? 7.456 -14.801 -4.122 1.00 90.19 222 CYS A N 1
ATOM 1779 C CA . CYS A 1 222 ? 8.340 -14.540 -2.989 1.00 90.19 222 CYS A CA 1
ATOM 1780 C C . CYS A 1 222 ? 8.274 -15.660 -1.944 1.00 90.19 222 CYS A C 1
ATOM 1782 O O . CYS A 1 222 ? 7.199 -16.023 -1.469 1.00 90.19 222 CYS A O 1
ATOM 1784 N N . GLU A 1 223 ? 9.434 -16.113 -1.472 1.00 86.56 223 GLU A N 1
ATOM 1785 C CA . GLU A 1 223 ? 9.532 -16.940 -0.267 1.00 86.56 223 GLU A CA 1
ATOM 1786 C C . GLU A 1 223 ? 9.629 -16.035 0.966 1.00 86.56 223 GLU A C 1
ATOM 1788 O O . GLU A 1 223 ? 10.699 -15.543 1.328 1.00 86.56 223 GLU A O 1
ATOM 1793 N N . LEU A 1 224 ? 8.481 -15.766 1.592 1.00 86.50 224 LEU A N 1
ATOM 1794 C CA . LEU A 1 224 ? 8.395 -14.920 2.780 1.00 86.50 224 LEU A CA 1
ATOM 1795 C C . LEU A 1 224 ? 8.222 -15.757 4.050 1.00 86.50 224 LEU A C 1
ATOM 1797 O O . LEU A 1 224 ? 7.501 -16.752 4.054 1.00 86.50 224 LEU A O 1
ATOM 1801 N N . PRO A 1 225 ? 8.825 -15.336 5.172 1.00 80.81 225 PRO A N 1
ATOM 1802 C CA . PRO A 1 225 ? 8.809 -16.095 6.418 1.00 80.81 225 PRO A CA 1
ATOM 1803 C C . PRO A 1 225 ? 7.521 -15.875 7.225 1.00 80.81 225 PRO A C 1
ATOM 1805 O O . PRO A 1 225 ? 7.398 -16.351 8.351 1.00 80.81 225 PRO A O 1
ATOM 1808 N N . VAL A 1 226 ? 6.610 -15.069 6.687 1.00 85.44 226 VAL A N 1
ATOM 1809 C CA . VAL A 1 226 ? 5.370 -14.612 7.304 1.00 85.44 226 VAL A CA 1
ATOM 1810 C C . VAL A 1 226 ? 4.293 -14.580 6.236 1.00 85.44 226 VAL A C 1
ATOM 1812 O O . VAL A 1 226 ? 4.573 -14.357 5.057 1.00 85.44 226 VAL A O 1
ATOM 1815 N N . THR A 1 227 ? 3.044 -14.766 6.650 1.00 89.62 227 THR A N 1
ATOM 1816 C CA . THR A 1 227 ? 1.924 -14.671 5.709 1.00 89.62 227 THR A CA 1
ATOM 1817 C C . THR A 1 227 ? 1.700 -13.212 5.335 1.00 89.62 227 THR A C 1
ATOM 1819 O O . THR A 1 227 ? 1.507 -12.380 6.220 1.00 89.62 227 THR A O 1
ATOM 1822 N N . VAL A 1 228 ? 1.677 -12.895 4.041 1.00 92.31 228 VAL A N 1
ATOM 1823 C CA . VAL A 1 228 ? 1.395 -11.538 3.558 1.00 92.31 228 VAL A CA 1
ATOM 1824 C C . VAL A 1 228 ? 0.044 -11.501 2.865 1.00 92.31 228 VAL A C 1
ATOM 1826 O O . VAL A 1 228 ? -0.238 -12.297 1.975 1.00 92.31 228 VAL A O 1
ATOM 1829 N N . SER A 1 229 ? -0.800 -10.558 3.273 1.00 92.25 229 SER A N 1
ATOM 1830 C CA . SER A 1 229 ? -2.087 -10.295 2.634 1.00 92.25 229 SER A CA 1
ATOM 1831 C C . SER A 1 229 ? -2.138 -8.867 2.105 1.00 92.25 229 SER A C 1
ATOM 1833 O O . SER A 1 229 ? -1.561 -7.965 2.705 1.00 92.25 229 SER A O 1
ATOM 1835 N N . ILE A 1 230 ? -2.833 -8.656 0.986 1.00 94.00 230 ILE A N 1
ATOM 1836 C CA . ILE A 1 230 ? -3.016 -7.322 0.402 1.00 94.00 230 ILE A CA 1
ATOM 1837 C C . ILE A 1 230 ? -4.454 -6.855 0.635 1.00 94.00 230 ILE A C 1
ATOM 1839 O O . ILE A 1 230 ? -5.402 -7.650 0.576 1.00 94.00 230 ILE A O 1
ATOM 1843 N N . ARG A 1 231 ? -4.620 -5.564 0.922 1.00 92.31 231 ARG A N 1
ATOM 1844 C CA . ARG A 1 231 ? -5.907 -4.886 1.098 1.00 92.31 231 ARG A CA 1
ATOM 1845 C C . ARG A 1 231 ? -5.953 -3.607 0.270 1.00 92.31 231 ARG A C 1
ATOM 1847 O O . ARG A 1 231 ? -4.952 -2.903 0.140 1.00 92.31 231 ARG A O 1
ATOM 1854 N N . ASN A 1 232 ? -7.127 -3.305 -0.283 1.00 91.94 232 ASN A N 1
ATOM 1855 C CA . ASN A 1 232 ? -7.333 -2.072 -1.030 1.00 91.94 232 ASN A CA 1
ATOM 1856 C C . ASN A 1 232 ? -7.707 -0.934 -0.078 1.00 91.94 232 ASN A C 1
ATOM 1858 O O . ASN A 1 232 ? -8.707 -1.008 0.633 1.00 91.94 232 ASN A O 1
ATOM 1862 N N . LEU A 1 233 ? -6.949 0.157 -0.126 1.00 88.88 233 LEU A N 1
ATOM 1863 C CA . LEU A 1 233 ? -7.258 1.383 0.612 1.00 88.88 233 LEU A CA 1
ATOM 1864 C C . LEU A 1 233 ? -8.613 1.992 0.207 1.00 88.88 233 LEU A C 1
ATOM 1866 O O . LEU A 1 233 ? -9.247 2.694 0.992 1.00 88.88 233 LEU A O 1
ATOM 1870 N N . GLU A 1 234 ? -9.087 1.740 -1.014 1.00 87.06 234 GLU A N 1
ATOM 1871 C CA . GLU A 1 234 ? -10.402 2.218 -1.464 1.00 87.06 234 GLU A CA 1
ATOM 1872 C C . GLU A 1 234 ? -11.563 1.556 -0.717 1.00 87.06 234 GLU A C 1
ATOM 1874 O O . GLU A 1 234 ? -12.586 2.209 -0.508 1.00 87.06 234 GLU A O 1
ATOM 1879 N N . ASP A 1 235 ? -11.392 0.311 -0.262 1.00 84.62 235 ASP A N 1
ATOM 1880 C CA . ASP A 1 235 ? -12.443 -0.443 0.431 1.00 84.62 235 ASP A CA 1
ATOM 1881 C C . ASP A 1 235 ? -12.722 0.131 1.832 1.00 84.62 235 ASP A C 1
ATOM 1883 O O . ASP A 1 235 ? -13.823 -0.016 2.358 1.00 84.62 235 ASP A O 1
ATOM 1887 N N . ILE A 1 236 ? -11.753 0.855 2.402 1.00 81.75 236 ILE A N 1
ATOM 1888 C CA . ILE A 1 236 ? -11.867 1.556 3.691 1.00 81.75 236 ILE A CA 1
ATOM 1889 C C . ILE A 1 236 ? -12.064 3.072 3.530 1.00 81.75 236 ILE A C 1
ATOM 1891 O O . ILE A 1 236 ? -11.913 3.840 4.475 1.00 81.75 236 ILE A O 1
ATOM 1895 N N . GLY A 1 237 ? -12.414 3.534 2.325 1.00 84.38 237 GLY A N 1
ATOM 1896 C CA . GLY A 1 237 ? -12.769 4.933 2.083 1.00 84.38 237 GLY A CA 1
ATOM 1897 C C . GLY A 1 237 ? -11.589 5.907 2.034 1.00 84.38 237 GLY A C 1
ATOM 1898 O O . GLY A 1 237 ? -11.805 7.115 2.162 1.00 84.38 237 GLY A O 1
ATOM 1899 N N . CYS A 1 238 ? -10.364 5.419 1.807 1.00 84.44 238 CYS A N 1
ATOM 1900 C CA . CYS A 1 238 ? -9.184 6.270 1.672 1.00 84.44 238 CYS A CA 1
ATOM 1901 C C . CYS A 1 238 ? -9.369 7.308 0.545 1.00 84.44 238 CYS A C 1
ATOM 1903 O O . CYS A 1 238 ? -9.692 6.932 -0.593 1.00 84.44 238 CYS A O 1
ATOM 1905 N N . PRO A 1 239 ? -9.146 8.610 0.801 1.00 85.94 239 PRO A N 1
ATOM 1906 C CA . PRO A 1 239 ? -9.139 9.638 -0.236 1.00 85.94 239 PRO A CA 1
ATOM 1907 C C . PRO A 1 239 ? -8.054 9.418 -1.308 1.00 85.94 239 PRO A C 1
ATOM 1909 O O . PRO A 1 239 ? -7.233 8.502 -1.255 1.00 85.94 239 PRO A O 1
ATOM 1912 N N . THR A 1 240 ? -8.058 10.249 -2.349 1.00 84.56 240 THR A N 1
ATOM 1913 C CA . THR A 1 240 ? -6.922 10.326 -3.281 1.00 84.56 240 THR A CA 1
ATOM 1914 C C . THR A 1 240 ? -5.771 11.086 -2.623 1.00 84.56 240 THR A C 1
ATOM 1916 O O . THR A 1 240 ? -6.024 11.963 -1.800 1.00 84.56 240 THR A O 1
ATOM 1919 N N . ALA A 1 241 ? -4.520 10.819 -3.013 1.00 77.56 241 ALA A N 1
ATOM 1920 C CA . ALA A 1 241 ? -3.364 11.508 -2.426 1.00 77.56 241 ALA A CA 1
ATOM 1921 C C . ALA A 1 241 ? -3.460 13.042 -2.580 1.00 77.56 241 ALA A C 1
ATOM 1923 O O . ALA A 1 241 ? -3.223 13.781 -1.633 1.00 77.56 241 ALA A O 1
ATOM 1924 N N . ALA A 1 242 ? -3.970 13.525 -3.720 1.00 76.56 242 ALA A N 1
ATOM 1925 C CA . ALA A 1 242 ? -4.236 14.951 -3.947 1.00 76.56 242 ALA A CA 1
ATOM 1926 C C . ALA A 1 242 ? -5.278 15.571 -2.987 1.00 76.56 242 ALA A C 1
ATOM 1928 O O . ALA A 1 242 ? -5.308 16.784 -2.806 1.00 76.56 242 ALA A O 1
ATOM 1929 N N . ARG A 1 243 ? -6.169 14.764 -2.394 1.00 80.81 243 ARG A N 1
ATOM 1930 C CA . ARG A 1 243 ? -7.114 15.225 -1.363 1.00 80.81 243 ARG A CA 1
ATOM 1931 C C . ARG A 1 243 ? -6.524 15.172 0.041 1.00 80.81 243 ARG A C 1
ATOM 1933 O O . ARG A 1 243 ? -6.992 15.927 0.887 1.00 80.81 243 ARG A O 1
ATOM 1940 N N . LEU A 1 244 ? -5.564 14.279 0.279 1.00 79.56 244 LEU A N 1
ATOM 1941 C CA . LEU A 1 244 ? -4.845 14.188 1.550 1.00 79.56 244 LEU A CA 1
ATOM 1942 C C . LEU A 1 244 ? -3.917 15.392 1.733 1.00 79.56 244 LEU A C 1
ATOM 1944 O O . LEU A 1 244 ? -3.893 15.966 2.816 1.00 79.56 244 LEU A O 1
ATOM 1948 N N . CYS A 1 245 ? -3.288 15.860 0.648 1.00 73.12 245 CYS A N 1
ATOM 1949 C CA . CYS A 1 245 ? -2.430 17.043 0.665 1.00 73.12 245 CYS A CA 1
ATOM 1950 C C . CYS A 1 245 ? -2.824 18.070 -0.429 1.00 73.12 245 CYS A C 1
ATOM 1952 O O . CYS A 1 245 ? -2.343 17.992 -1.563 1.00 73.12 245 CYS A O 1
ATOM 1954 N N . PRO A 1 246 ? -3.721 19.033 -0.120 1.00 60.47 246 PRO A N 1
ATOM 1955 C CA . PRO A 1 246 ? -4.279 19.979 -1.098 1.00 60.47 246 PRO A CA 1
ATOM 1956 C C . PRO A 1 246 ? -3.327 21.091 -1.577 1.00 60.47 246 PRO A C 1
ATOM 1958 O O . PRO A 1 246 ? -3.599 21.703 -2.613 1.00 60.47 246 PRO A O 1
ATOM 1961 N N . ASP A 1 247 ? -2.236 21.365 -0.852 1.00 61.88 247 ASP A N 1
ATOM 1962 C CA . ASP A 1 247 ? -1.299 22.472 -1.136 1.00 61.88 247 ASP A CA 1
ATOM 1963 C C . ASP A 1 247 ? -0.284 22.172 -2.259 1.00 61.88 247 ASP A C 1
ATOM 1965 O O . ASP A 1 247 ? 0.600 22.973 -2.560 1.00 61.88 247 ASP A O 1
ATOM 1969 N N . ILE A 1 248 ? -0.427 21.045 -2.959 1.00 52.75 248 ILE A N 1
ATOM 1970 C CA . ILE A 1 248 ? 0.542 20.570 -3.956 1.00 52.75 248 ILE A CA 1
ATOM 1971 C C . ILE A 1 248 ? 0.032 20.831 -5.378 1.00 52.75 248 ILE A C 1
ATOM 1973 O O . ILE A 1 248 ? -0.149 19.929 -6.189 1.00 52.75 248 ILE A O 1
ATOM 1977 N N . ARG A 1 249 ? -0.213 22.096 -5.730 1.00 47.03 249 ARG A N 1
ATOM 1978 C CA . ARG A 1 249 ? -0.592 22.461 -7.113 1.00 47.03 249 ARG A CA 1
ATOM 1979 C C . ARG A 1 249 ? 0.563 22.405 -8.127 1.00 47.03 249 ARG A C 1
ATOM 1981 O O . ARG A 1 249 ? 0.365 22.814 -9.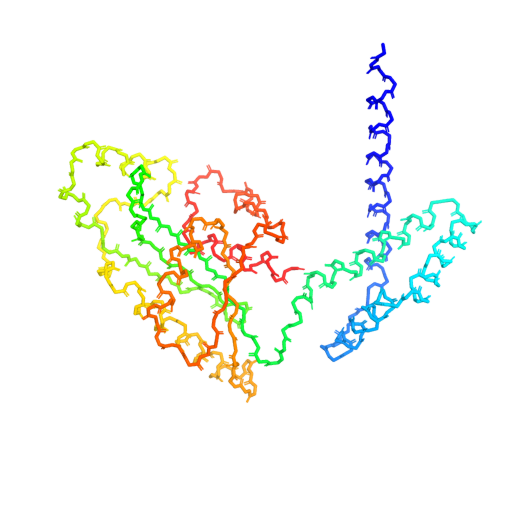264 1.00 47.03 249 ARG A O 1
ATOM 1988 N N . SER A 1 250 ? 1.747 21.906 -7.763 1.00 48.22 250 SER A N 1
ATOM 1989 C CA . SER A 1 250 ? 2.922 21.925 -8.652 1.00 48.22 250 SER A CA 1
ATOM 1990 C C . SER A 1 250 ? 3.755 20.643 -8.725 1.00 48.22 250 SER A C 1
ATOM 1992 O O . SER A 1 250 ? 4.807 20.670 -9.361 1.00 48.22 250 SER A O 1
ATOM 1994 N N . LYS A 1 251 ? 3.350 19.514 -8.124 1.00 50.25 251 LYS A N 1
ATOM 1995 C CA . LYS A 1 251 ? 4.172 18.292 -8.177 1.00 50.25 251 LYS A CA 1
ATOM 1996 C C . LYS A 1 251 ? 3.338 17.041 -8.400 1.00 50.25 251 LYS A C 1
ATOM 1998 O O . LYS A 1 251 ? 2.469 16.706 -7.601 1.00 50.25 251 LYS A O 1
ATOM 2003 N N . LEU A 1 252 ? 3.677 16.334 -9.473 1.00 56.06 252 LEU A N 1
ATOM 2004 C CA . LEU A 1 252 ? 3.515 14.890 -9.590 1.00 56.06 252 LEU A CA 1
ATOM 2005 C C . LEU A 1 252 ? 3.989 14.278 -8.267 1.00 56.06 252 LEU A C 1
ATOM 2007 O O . LEU A 1 252 ? 5.165 14.377 -7.917 1.00 56.06 252 LEU A O 1
ATOM 2011 N N . LEU A 1 253 ? 3.050 13.777 -7.465 1.00 62.00 253 LEU A N 1
ATOM 2012 C CA . LEU A 1 253 ? 3.373 13.210 -6.161 1.00 62.00 253 LEU A CA 1
ATOM 2013 C C . LEU A 1 253 ? 4.240 11.983 -6.421 1.00 62.00 253 LEU A C 1
ATOM 2015 O O . LEU A 1 253 ? 3.771 11.039 -7.058 1.00 62.00 253 LEU A O 1
ATOM 2019 N N . SER A 1 254 ? 5.492 11.991 -5.961 1.00 78.19 254 SER A N 1
ATOM 2020 C CA . SER A 1 254 ? 6.344 10.812 -6.093 1.00 78.19 254 SER A CA 1
ATOM 2021 C C . SER A 1 254 ? 5.670 9.618 -5.410 1.00 78.19 254 SER A C 1
ATOM 2023 O O . SER A 1 254 ? 4.918 9.773 -4.444 1.00 78.19 254 SER A O 1
ATOM 2025 N N . THR A 1 255 ? 5.917 8.409 -5.909 1.00 85.81 255 THR A N 1
ATOM 2026 C CA . THR A 1 255 ? 5.401 7.154 -5.332 1.00 85.81 255 THR A CA 1
ATOM 2027 C C . THR A 1 255 ? 5.676 7.065 -3.833 1.00 85.81 255 THR A C 1
ATOM 2029 O O . THR A 1 255 ? 4.791 6.715 -3.053 1.00 85.81 255 THR A O 1
ATOM 2032 N N . GLN A 1 256 ? 6.870 7.489 -3.416 1.00 85.50 256 GLN A N 1
ATOM 2033 C CA . GLN A 1 256 ? 7.253 7.576 -2.012 1.00 85.50 256 GLN A CA 1
ATOM 2034 C C . GLN A 1 256 ? 6.369 8.554 -1.228 1.00 85.50 256 GLN A C 1
ATOM 2036 O O . GLN A 1 256 ? 5.838 8.199 -0.178 1.00 85.50 256 GLN A O 1
ATOM 2041 N N . PHE A 1 257 ? 6.150 9.761 -1.756 1.00 83.69 257 PHE A N 1
ATOM 2042 C CA . PHE A 1 257 ? 5.304 10.754 -1.102 1.00 83.69 257 PHE A CA 1
ATOM 2043 C C . PHE A 1 257 ? 3.863 10.254 -0.950 1.00 83.69 257 PHE A C 1
ATOM 2045 O O . PHE A 1 257 ? 3.309 10.315 0.142 1.00 83.69 257 PHE A O 1
ATOM 2052 N N . LYS A 1 258 ? 3.272 9.682 -2.010 1.00 86.00 258 LYS A N 1
ATOM 2053 C CA . LYS A 1 258 ? 1.927 9.081 -1.945 1.00 86.00 258 LYS A CA 1
ATOM 2054 C C . LYS A 1 258 ? 1.838 8.014 -0.855 1.00 86.00 258 LYS A C 1
ATOM 2056 O O . LYS A 1 258 ? 0.873 7.998 -0.100 1.00 86.00 258 LYS A O 1
ATOM 2061 N N . THR A 1 259 ? 2.851 7.156 -0.769 1.00 88.81 259 THR A N 1
ATOM 2062 C CA . THR A 1 259 ? 2.914 6.078 0.226 1.00 88.81 259 THR A CA 1
ATOM 2063 C C . THR A 1 259 ? 2.941 6.628 1.650 1.00 88.81 259 THR A C 1
ATOM 2065 O O . THR A 1 259 ? 2.188 6.151 2.497 1.00 88.81 259 THR A O 1
ATOM 2068 N N . ASN A 1 260 ? 3.722 7.684 1.896 1.00 85.44 260 ASN A N 1
ATOM 2069 C CA . ASN A 1 260 ? 3.770 8.356 3.196 1.00 85.44 260 ASN A CA 1
ATOM 2070 C C . ASN A 1 260 ? 2.437 9.022 3.551 1.00 85.44 260 ASN A C 1
ATOM 2072 O O . ASN A 1 260 ? 1.956 8.860 4.666 1.00 85.44 260 ASN A O 1
ATOM 2076 N N . GLU A 1 261 ? 1.801 9.723 2.610 1.00 85.81 261 GLU A N 1
ATOM 2077 C CA . GLU A 1 261 ? 0.495 10.353 2.851 1.00 85.81 261 GLU A CA 1
ATOM 2078 C C . GLU A 1 261 ? -0.586 9.319 3.177 1.00 85.81 261 GLU A C 1
ATOM 2080 O O . GLU A 1 261 ? -1.423 9.544 4.051 1.00 85.81 261 GLU A O 1
ATOM 2085 N N . TYR A 1 262 ? -0.561 8.161 2.509 1.00 87.88 262 TYR A N 1
ATOM 2086 C CA . TYR A 1 262 ? -1.452 7.057 2.852 1.00 87.88 262 TYR A CA 1
ATOM 2087 C C . TYR A 1 262 ? -1.153 6.485 4.236 1.00 87.88 262 TYR A C 1
ATOM 2089 O O . TYR A 1 262 ? -2.100 6.200 4.960 1.00 87.88 262 TYR A O 1
ATOM 2097 N N . ALA A 1 263 ? 0.119 6.377 4.631 1.00 85.50 263 ALA A N 1
ATOM 2098 C CA . ALA A 1 263 ? 0.503 5.918 5.967 1.00 85.50 263 ALA A CA 1
ATOM 2099 C C . ALA A 1 263 ? 0.042 6.885 7.057 1.00 85.50 263 ALA A C 1
ATOM 2101 O O . ALA A 1 263 ? -0.576 6.463 8.031 1.00 85.50 263 ALA A O 1
ATOM 2102 N N . ILE A 1 264 ? 0.253 8.185 6.849 1.00 82.38 264 ILE A N 1
ATOM 2103 C CA . ILE A 1 264 ? -0.196 9.240 7.760 1.00 82.38 264 ILE A CA 1
ATOM 2104 C C . ILE A 1 264 ? -1.720 9.229 7.880 1.00 82.38 264 ILE A C 1
ATOM 2106 O O . ILE A 1 264 ? -2.240 9.308 8.987 1.00 82.38 264 ILE A O 1
ATOM 2110 N N . TRP A 1 265 ? -2.443 9.128 6.761 1.00 85.06 265 TRP A N 1
ATOM 2111 C CA . TRP A 1 265 ? -3.904 9.052 6.781 1.00 85.06 265 TRP A CA 1
ATOM 2112 C C . TRP A 1 265 ? -4.408 7.792 7.488 1.00 85.06 265 TRP A C 1
ATOM 2114 O O . TRP A 1 265 ? -5.396 7.862 8.207 1.00 85.06 265 TRP A O 1
ATOM 2124 N N . PHE A 1 266 ? -3.742 6.656 7.281 1.00 81.75 266 PHE A N 1
ATOM 2125 C CA . PHE A 1 266 ? -4.129 5.381 7.876 1.00 81.75 266 PHE A CA 1
ATOM 2126 C C . PHE A 1 266 ? -3.913 5.346 9.398 1.00 81.75 266 PHE A C 1
ATOM 2128 O O . PHE A 1 266 ? -4.636 4.647 10.098 1.00 81.75 266 PHE A O 1
ATOM 2135 N N . ALA A 1 267 ? -2.931 6.094 9.908 1.00 75.00 267 ALA A N 1
ATOM 2136 C CA . ALA A 1 267 ? -2.614 6.170 11.334 1.00 75.00 267 ALA A CA 1
ATOM 2137 C C . ALA A 1 267 ? -3.482 7.171 12.134 1.00 75.00 267 ALA A C 1
ATOM 2139 O O . ALA A 1 267 ? -3.341 7.246 13.356 1.00 75.00 267 ALA A O 1
ATOM 2140 N N . GLN A 1 268 ? -4.323 7.972 11.466 1.00 71.75 268 GLN A N 1
ATOM 2141 C CA . GLN A 1 268 ? -5.244 8.946 12.082 1.00 71.75 268 GLN A CA 1
ATOM 2142 C C . GLN A 1 268 ? -6.569 8.301 12.444 1.00 71.75 268 GLN A C 1
ATOM 2144 O O . GLN A 1 268 ? -7.165 8.709 13.472 1.00 71.75 268 GLN A O 1
#

Organism: NCBI:txid174260

Radius of gyration: 23.55 Å; chains: 1; bounding box: 63×39×60 Å

Sequence (268 aa):
MSTRQSAGVRKVRSERKYYKKIARKYWEKTKIRLNEKENQELSMLVRGIEATDQGREELEKVFEEAEKSKSGRGRTLKEVWKMDQMNEGNFQLTMTSNTLVLMADIDGFQHGQEPFTPKCLALACDRIEGSYSWLFDTSHLLGRPSTHLTMYRYQMEEIHGLTLMSPGIPVALFPSVLAHTIFDILLECLAMGVRAERPQSIILFLKGRNKILVLQEALAACELPVTVSIRNLEDIGCPTAARLCPDIRSKLLSTQFKTNEYAIWFAQ

Secondary structure (DSSP, 8-state):
--SHHHHHHHHHHHHHHHHHHHHHHHHHHH-----HHHHHHHHHHHHHHHHSHHHHHHHHHHHHHHHHHSTTHHHHHHHHHHHHHHHHHHH-S---TTEEEEEEEEEEE--TTSPPEEEEEEEEETTSSSEEEEEEE-GGGGGS-HHHHHHHHHIIIIII-PPTT---EEGGGHHHHHHHHHHHHHHHHHHTTS-SS--SEEEEEESSHHHHHHHHHHHHT---SSEEEEEEGGGGT---HHHH-TT-TT----HHHHHHHHHHHHT-

pLDDT: mean 78.88, std 14.76, range [36.75, 95.0]